Protein AF-0000000075700224 (afdb_homodimer)

Secondary structure (DSSP, 8-state):
---TT---HHHHHHHTT-HHHHHHHTT-TT--TT---TTS--HHHHHHHTT-HHHHHHHTTSTT--TT---TTS--GGGG---HHHHHHHHH-/---TT---HHHHHHHTT-HHHHHHHTT-TT--TT---TTS--HHHHHHHTT-HHHHHHHTTSTT--TT---TTS--GGGG---HHHHHHHHH-

Radius of gyration: 17.92 Å; Cα contacts (8 Å, |Δi|>4): 306; chains: 2; bounding box: 28×54×39 Å

Structure (mmCIF, N/CA/C/O backbone):
data_AF-0000000075700224-model_v1
#
loop_
_entity.id
_entity.type
_entity.pdbx_description
1 polymer 'Ankyrin repeat protein, putative'
#
loop_
_atom_site.group_PDB
_atom_site.id
_atom_site.type_symbol
_atom_site.label_atom_id
_atom_site.label_alt_id
_atom_site.label_comp_id
_atom_site.label_asym_id
_atom_site.label_entity_id
_atom_site.label_seq_id
_atom_site.pdbx_PDB_ins_code
_atom_site.Cartn_x
_atom_site.Cartn_y
_atom_site.Cartn_z
_atom_site.occupancy
_atom_site.B_iso_or_equiv
_atom_site.auth_seq_id
_atom_site.auth_comp_id
_atom_site.auth_asym_id
_atom_site.auth_atom_id
_atom_site.pdbx_PDB_model_num
ATOM 1 N N . MET A 1 1 ? 12.555 3.996 -1.11 1 85.62 1 MET A N 1
ATOM 2 C CA . MET A 1 1 ? 11.875 3.787 -2.385 1 85.62 1 MET A CA 1
ATOM 3 C C . MET A 1 1 ? 11.016 4.996 -2.752 1 85.62 1 MET A C 1
ATOM 5 O O . MET A 1 1 ? 10.164 5.418 -1.97 1 85.62 1 MET A O 1
ATOM 9 N N . ARG A 1 2 ? 11.422 5.719 -3.912 1 92.56 2 ARG A N 1
ATOM 10 C CA . ARG A 1 2 ? 10.672 6.848 -4.441 1 92.56 2 ARG A CA 1
ATOM 11 C C . ARG A 1 2 ? 10.5 6.742 -5.953 1 92.56 2 ARG A C 1
ATOM 13 O O . ARG A 1 2 ? 11.391 6.238 -6.645 1 92.56 2 ARG A O 1
ATOM 20 N N . ASP A 1 3 ? 9.312 7.176 -6.32 1 92.75 3 ASP A N 1
ATOM 21 C CA . ASP A 1 3 ? 9.133 7.199 -7.77 1 92.75 3 ASP A CA 1
ATOM 22 C C . ASP A 1 3 ? 9.68 8.5 -8.367 1 92.75 3 ASP A C 1
ATOM 24 O O . ASP A 1 3 ? 10.398 9.242 -7.699 1 92.75 3 ASP A O 1
ATOM 28 N N . ASN A 1 4 ? 9.422 8.703 -9.695 1 93.75 4 ASN A N 1
ATOM 29 C CA . ASN A 1 4 ? 9.961 9.859 -10.398 1 93.75 4 ASN A CA 1
ATOM 30 C C . ASN A 1 4 ? 9.375 11.164 -9.867 1 93.75 4 ASN A C 1
ATOM 32 O O . ASN A 1 4 ? 9.961 12.234 -10.062 1 93.75 4 ASN A O 1
ATOM 36 N N . ASN A 1 5 ? 8.227 11.094 -9.172 1 95.38 5 ASN A N 1
ATOM 37 C CA . ASN A 1 5 ? 7.59 12.258 -8.57 1 95.38 5 ASN A CA 1
ATOM 38 C C . ASN A 1 5 ? 7.953 12.39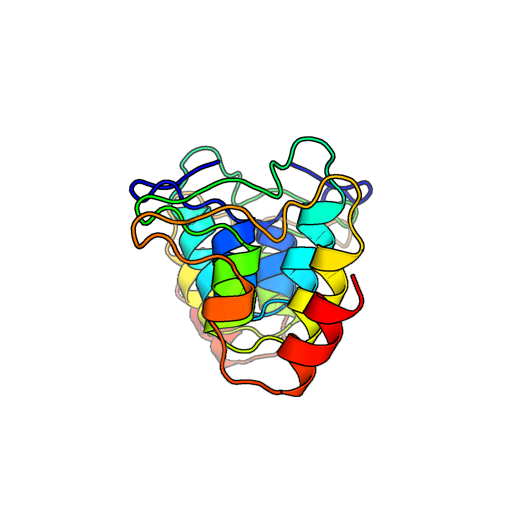8 -7.094 1 95.38 5 ASN A C 1
ATOM 40 O O . ASN A 1 5 ? 7.316 13.156 -6.363 1 95.38 5 ASN A O 1
ATOM 44 N N . LEU A 1 6 ? 8.898 11.57 -6.672 1 97.06 6 LEU A N 1
ATOM 45 C CA . LEU A 1 6 ? 9.469 11.594 -5.332 1 97.06 6 LEU A CA 1
ATOM 46 C C . LEU A 1 6 ? 8.461 11.078 -4.305 1 97.06 6 LEU A C 1
ATOM 48 O O . LEU A 1 6 ? 8.586 11.375 -3.111 1 97.06 6 LEU A O 1
ATOM 52 N N . ARG A 1 7 ? 7.473 10.359 -4.766 1 97.06 7 ARG A N 1
ATOM 53 C CA . ARG A 1 7 ? 6.52 9.742 -3.855 1 97.06 7 ARG A CA 1
ATOM 54 C C . ARG A 1 7 ? 7.07 8.438 -3.287 1 97.06 7 ARG A C 1
ATOM 56 O O . ARG A 1 7 ? 7.75 7.684 -3.99 1 97.06 7 ARG A O 1
ATOM 63 N N . THR A 1 8 ? 6.73 8.281 -2.068 1 97.44 8 THR A N 1
ATOM 64 C CA . THR A 1 8 ? 7.035 7.031 -1.384 1 97.44 8 THR A CA 1
ATOM 65 C C . THR A 1 8 ? 5.809 6.125 -1.344 1 97.44 8 THR A C 1
ATOM 67 O O . THR A 1 8 ? 4.691 6.566 -1.616 1 97.44 8 THR A O 1
ATOM 70 N N . PRO A 1 9 ? 6.008 4.793 -0.978 1 96.44 9 PRO A N 1
ATOM 71 C CA . PRO A 1 9 ? 4.844 3.928 -0.776 1 96.44 9 PRO A CA 1
ATOM 72 C C . PRO A 1 9 ? 3.857 4.496 0.242 1 96.44 9 PRO A C 1
ATOM 74 O O . PRO A 1 9 ? 2.643 4.367 0.066 1 96.44 9 PRO A O 1
ATOM 77 N N . LEU A 1 10 ? 4.371 5.176 1.174 1 98.25 10 LEU A N 1
ATOM 78 C CA . LEU A 1 10 ? 3.502 5.762 2.188 1 98.25 10 LEU A CA 1
ATOM 79 C C . LEU A 1 10 ? 2.645 6.875 1.595 1 98.25 10 LEU A C 1
ATOM 81 O O . LEU A 1 10 ? 1.455 6.98 1.903 1 98.25 10 LEU A O 1
ATOM 85 N N . HIS A 1 11 ? 3.189 7.695 0.712 1 98.56 11 HIS A N 1
ATOM 86 C CA . HIS A 1 11 ? 2.393 8.695 0.007 1 98.56 11 HIS A CA 1
ATOM 87 C C . HIS A 1 11 ? 1.203 8.047 -0.698 1 98.56 11 HIS A C 1
ATOM 89 O O . HIS A 1 11 ? 0.065 8.492 -0.537 1 98.56 11 HIS A O 1
ATOM 95 N N . ILE A 1 12 ? 1.484 7.016 -1.458 1 97.81 12 ILE A N 1
ATOM 96 C CA . ILE A 1 12 ? 0.482 6.371 -2.301 1 97.81 12 ILE A CA 1
ATOM 97 C C . ILE A 1 12 ? -0.582 5.711 -1.427 1 97.81 12 ILE A C 1
ATOM 99 O O . ILE A 1 12 ? -1.775 5.789 -1.728 1 97.81 12 ILE A O 1
ATOM 103 N N . ALA A 1 13 ? -0.115 5.016 -0.405 1 98.25 13 ALA A N 1
ATOM 104 C CA . ALA A 1 13 ? -1.055 4.371 0.509 1 98.25 13 ALA A CA 1
ATOM 105 C C . ALA A 1 13 ? -1.985 5.395 1.15 1 98.25 13 ALA A C 1
ATOM 107 O O . ALA A 1 13 ? -3.178 5.133 1.331 1 98.25 13 ALA A O 1
ATOM 108 N N . CYS A 1 14 ? -1.493 6.594 1.447 1 98.25 14 CYS A N 1
ATOM 109 C CA . CYS A 1 14 ? -2.299 7.652 2.045 1 98.25 14 CYS A CA 1
ATOM 110 C C . CYS A 1 14 ? -3.275 8.234 1.031 1 98.25 14 CYS A C 1
ATOM 112 O O . CYS A 1 14 ? -4.445 8.461 1.348 1 98.25 14 CYS A O 1
ATOM 114 N N . TYR A 1 15 ? -2.748 8.406 -0.149 1 94.38 15 TYR A N 1
ATOM 115 C CA . TYR A 1 15 ? -3.537 8.914 -1.266 1 94.38 15 TYR A CA 1
ATOM 116 C C . TYR A 1 15 ? -4.711 7.992 -1.57 1 94.38 15 TYR A C 1
ATOM 118 O O . TYR A 1 15 ? -5.832 8.461 -1.79 1 94.38 15 TYR A O 1
ATOM 126 N N . ASN A 1 16 ? -4.508 6.738 -1.405 1 94.75 16 ASN A N 1
ATOM 127 C CA . ASN A 1 16 ? -5.484 5.754 -1.851 1 94.75 16 ASN A CA 1
ATOM 128 C C . ASN A 1 16 ? -6.289 5.195 -0.682 1 94.75 16 ASN A C 1
ATOM 130 O O . ASN A 1 16 ? -7.012 4.207 -0.833 1 94.75 16 ASN A O 1
ATOM 134 N N . ASN A 1 17 ? -6.133 5.777 0.448 1 96.75 17 ASN A N 1
ATOM 135 C CA . ASN A 1 17 ? -6.859 5.379 1.65 1 96.75 17 ASN A CA 1
ATOM 136 C C . ASN A 1 17 ? -6.668 3.896 1.957 1 96.75 17 ASN A C 1
ATOM 138 O O . ASN A 1 17 ? -7.633 3.193 2.262 1 96.75 17 ASN A O 1
ATOM 142 N N . SER A 1 18 ? -5.445 3.43 1.789 1 97.44 18 SER A N 1
ATOM 143 C CA . SER A 1 18 ? -5.098 2.049 2.107 1 97.44 18 SER A CA 1
ATOM 144 C C . SER A 1 18 ? -4.594 1.923 3.543 1 97.44 18 SER A C 1
ATOM 146 O O . SER A 1 18 ? -3.402 1.71 3.773 1 97.44 18 SER A O 1
ATOM 148 N N . ILE A 1 19 ? -5.523 1.817 4.449 1 97.69 19 ILE A N 1
ATOM 149 C CA . ILE A 1 19 ? -5.238 1.889 5.879 1 97.69 19 ILE A CA 1
ATOM 150 C C . ILE A 1 19 ? -4.27 0.776 6.27 1 97.69 19 ILE A C 1
ATOM 152 O O . ILE A 1 19 ? -3.279 1.021 6.961 1 97.69 19 ILE A O 1
ATOM 156 N N . ASP A 1 20 ? -4.473 -0.355 5.75 1 96.69 20 ASP A N 1
ATOM 157 C CA . ASP A 1 20 ? -3.662 -1.502 6.145 1 96.69 20 ASP A CA 1
ATOM 158 C C . ASP A 1 20 ? -2.238 -1.379 5.609 1 96.69 20 ASP A C 1
ATOM 160 O O . ASP A 1 20 ? -1.279 -1.76 6.281 1 96.69 20 ASP A O 1
ATOM 164 N N . VAL A 1 21 ? -2.139 -0.869 4.445 1 97.62 21 VAL A N 1
ATOM 165 C CA . VAL A 1 21 ? -0.805 -0.674 3.885 1 97.62 21 VAL A CA 1
ATOM 166 C C . VAL A 1 21 ? -0.073 0.419 4.66 1 97.62 21 VAL A C 1
ATOM 168 O O . VAL A 1 21 ? 1.119 0.291 4.949 1 97.62 21 VAL A O 1
ATOM 171 N N . VAL A 1 22 ? -0.771 1.447 5.043 1 98.25 22 VAL A N 1
ATOM 172 C CA . VAL A 1 22 ? -0.184 2.508 5.852 1 98.25 22 VAL A CA 1
ATOM 173 C C . VAL A 1 22 ? 0.345 1.927 7.16 1 98.25 22 VAL A C 1
ATOM 175 O O . VAL A 1 22 ? 1.514 2.115 7.504 1 98.25 22 VAL A O 1
ATOM 178 N N . LYS A 1 23 ? -0.494 1.187 7.82 1 97.5 23 LYS A N 1
ATOM 179 C CA . LYS A 1 23 ? -0.109 0.598 9.102 1 97.5 23 LYS A CA 1
ATOM 180 C C . LYS A 1 23 ? 1.106 -0.312 8.945 1 97.5 23 LYS A C 1
ATOM 182 O O . LYS A 1 23 ? 2.018 -0.287 9.773 1 97.5 23 LYS A O 1
ATOM 187 N N . PHE A 1 24 ? 1.174 -0.996 7.922 1 96.88 24 PHE A N 1
ATOM 188 C CA . PHE A 1 24 ? 2.285 -1.902 7.652 1 96.88 24 PHE A CA 1
ATOM 189 C C . PHE A 1 24 ? 3.576 -1.125 7.434 1 96.88 24 PHE A C 1
ATOM 191 O O . PHE A 1 24 ? 4.605 -1.438 8.039 1 96.88 24 PHE A O 1
ATOM 198 N N . LEU A 1 25 ? 3.533 -0.148 6.613 1 96.56 25 LEU A N 1
ATOM 199 C CA . LEU A 1 25 ? 4.719 0.638 6.285 1 96.56 25 LEU A CA 1
ATOM 200 C C . LEU A 1 25 ? 5.281 1.318 7.531 1 96.56 25 LEU A C 1
ATOM 202 O O . LEU A 1 25 ? 6.496 1.418 7.691 1 96.56 25 LEU A O 1
ATOM 206 N N . LEU A 1 26 ? 4.445 1.659 8.391 1 96.88 26 LEU A N 1
ATOM 207 C CA . LEU A 1 26 ? 4.844 2.412 9.578 1 96.88 26 LEU A CA 1
ATOM 208 C C . LEU A 1 26 ? 5.5 1.498 10.602 1 96.88 26 LEU A C 1
ATOM 210 O O . LEU A 1 26 ? 6.066 1.974 11.586 1 96.88 26 LEU A O 1
ATOM 214 N N . THR A 1 27 ? 5.504 0.193 10.391 1 94.44 27 THR A N 1
ATOM 215 C CA . THR A 1 27 ? 6.195 -0.735 11.273 1 94.44 27 THR A CA 1
ATOM 216 C C . THR A 1 27 ? 7.699 -0.704 11.031 1 94.44 27 THR A C 1
ATOM 218 O O . THR A 1 27 ? 8.47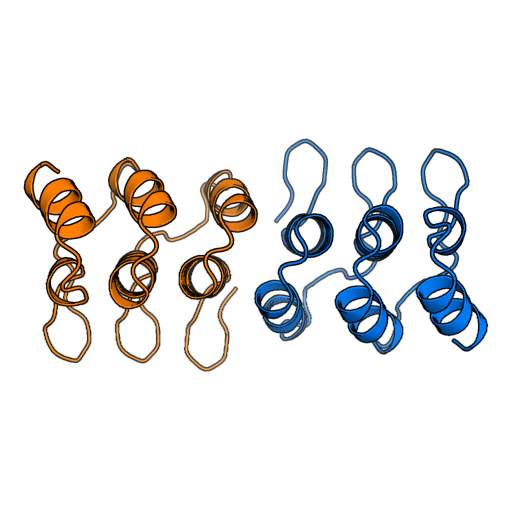7 -1.219 11.836 1 94.44 27 THR A O 1
ATOM 221 N N . PHE A 1 28 ? 8.07 -0.077 9.969 1 91.5 28 PHE A N 1
ATOM 222 C CA . PHE A 1 28 ? 9.484 0.017 9.641 1 91.5 28 PHE A CA 1
ATOM 223 C C . PHE A 1 28 ? 10.062 1.348 10.102 1 91.5 28 PHE A C 1
ATOM 225 O O . PHE A 1 28 ? 9.539 2.41 9.766 1 91.5 28 PHE A O 1
ATOM 232 N N . ASN A 1 29 ? 11.164 1.327 10.703 1 87.94 29 ASN A N 1
ATOM 233 C CA . ASN A 1 29 ? 11.773 2.525 11.266 1 87.94 29 ASN A CA 1
ATOM 234 C C . ASN A 1 29 ? 12.461 3.365 10.195 1 87.94 29 ASN A C 1
ATOM 236 O O . ASN A 1 29 ? 12.742 4.543 10.414 1 87.94 29 ASN A O 1
ATOM 240 N N . GLU A 1 30 ? 12.688 2.795 9.102 1 90.44 30 GLU A N 1
ATOM 241 C CA . GLU A 1 30 ? 13.445 3.48 8.055 1 90.44 30 GLU A CA 1
ATOM 242 C C . GLU A 1 30 ? 12.539 4.363 7.203 1 90.44 30 GLU A C 1
ATOM 244 O O . GLU A 1 30 ? 13.023 5.141 6.379 1 90.44 30 GLU A O 1
ATOM 249 N N . ILE A 1 31 ? 11.32 4.273 7.457 1 94 31 ILE A N 1
ATOM 250 C CA . ILE A 1 31 ? 10.391 5.051 6.645 1 94 31 ILE A CA 1
ATOM 251 C C . ILE A 1 31 ? 10.43 6.52 7.07 1 94 31 ILE A C 1
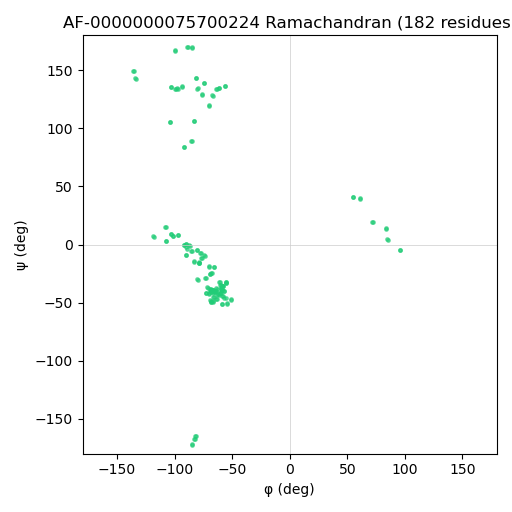ATOM 253 O O . ILE A 1 31 ? 10.312 6.832 8.258 1 94 31 ILE A O 1
ATOM 257 N N . ASP A 1 32 ? 10.609 7.41 6.074 1 96.75 32 ASP A N 1
ATOM 258 C CA . ASP A 1 32 ? 10.492 8.844 6.32 1 96.75 32 ASP A CA 1
ATOM 259 C C . ASP A 1 32 ? 9.031 9.289 6.273 1 96.75 32 ASP A C 1
ATOM 261 O O . ASP A 1 32 ? 8.477 9.5 5.195 1 96.75 32 ASP A O 1
ATOM 265 N N . ILE A 1 33 ? 8.469 9.57 7.406 1 98.19 33 ILE A N 1
ATOM 266 C CA . ILE A 1 33 ? 7.039 9.844 7.523 1 98.19 33 ILE A CA 1
ATOM 267 C C . ILE A 1 33 ? 6.75 11.273 7.07 1 98.19 33 ILE A C 1
ATOM 269 O O . ILE A 1 33 ? 5.594 11.633 6.836 1 98.19 33 ILE A O 1
ATOM 273 N N . ASN A 1 34 ? 7.789 12.156 6.945 1 98.69 34 ASN A N 1
ATOM 274 C CA . ASN A 1 34 ? 7.617 13.547 6.523 1 98.69 34 ASN A CA 1
ATOM 275 C C . ASN A 1 34 ? 8.156 13.773 5.113 1 98.69 34 ASN A C 1
ATOM 277 O O . ASN A 1 34 ? 8.391 14.914 4.711 1 98.69 34 ASN A O 1
ATOM 281 N N . ALA A 1 35 ? 8.375 12.648 4.422 1 98.5 35 ALA A N 1
ATOM 282 C CA . ALA A 1 35 ? 8.914 12.781 3.072 1 98.5 35 ALA A CA 1
ATOM 283 C C . ALA A 1 35 ? 8.023 13.664 2.205 1 98.5 35 ALA A C 1
ATOM 285 O O . ALA A 1 35 ? 6.797 13.547 2.246 1 98.5 35 ALA A O 1
ATOM 286 N N . GLN A 1 36 ? 8.641 14.555 1.439 1 98.75 36 GLN A N 1
ATOM 287 C CA . GLN A 1 36 ? 7.898 15.398 0.51 1 98.75 36 GLN A CA 1
ATOM 288 C C . GLN A 1 36 ? 8.047 14.898 -0.924 1 98.75 36 GLN A C 1
ATOM 290 O O . GLN A 1 36 ? 9.125 14.477 -1.333 1 98.75 36 GLN A O 1
ATOM 295 N N . ASP A 1 37 ? 6.898 14.883 -1.596 1 98.25 37 ASP A N 1
ATOM 296 C CA . ASP A 1 37 ? 6.957 14.547 -3.016 1 98.25 37 ASP A CA 1
ATOM 297 C C . ASP A 1 37 ? 7.34 15.766 -3.852 1 98.25 37 ASP A C 1
ATOM 299 O O . ASP A 1 37 ? 7.836 16.766 -3.318 1 98.25 37 ASP A O 1
ATOM 303 N N . ILE A 1 38 ? 7.121 15.672 -5.156 1 98.44 38 ILE A N 1
ATOM 304 C CA . ILE A 1 38 ? 7.602 16.703 -6.062 1 98.44 38 ILE A CA 1
ATOM 305 C C . ILE A 1 38 ? 6.805 18 -5.844 1 98.44 38 ILE A C 1
ATOM 307 O O . ILE A 1 38 ? 7.289 19.094 -6.133 1 98.44 38 ILE A O 1
ATOM 311 N N . CYS A 1 39 ? 5.586 17.891 -5.348 1 98.5 39 CYS A N 1
ATOM 312 C CA . CYS A 1 39 ? 4.734 19.047 -5.07 1 98.5 39 CYS A CA 1
ATOM 313 C C . CYS A 1 39 ? 4.938 19.547 -3.646 1 98.5 39 CYS A C 1
ATOM 315 O O . CYS A 1 39 ? 4.277 20.5 -3.217 1 98.5 39 CYS A O 1
ATOM 317 N N . GLY A 1 40 ? 5.852 18.859 -2.93 1 98.81 40 GLY A N 1
ATOM 318 C CA . GLY A 1 40 ? 6.109 19.234 -1.55 1 98.81 40 GLY A CA 1
ATOM 319 C C . GLY A 1 40 ? 5.133 18.609 -0.569 1 98.81 40 GLY A C 1
ATOM 320 O O . GLY A 1 40 ? 5.176 18.906 0.627 1 98.81 40 GLY A O 1
ATOM 321 N N . ASP A 1 41 ? 4.273 17.766 -1.073 1 98.81 41 ASP A N 1
ATOM 322 C CA . ASP A 1 41 ? 3.271 17.156 -0.208 1 98.81 41 ASP A CA 1
ATOM 323 C C . ASP A 1 41 ? 3.869 15.984 0.578 1 98.81 41 ASP A C 1
ATOM 325 O O . ASP A 1 41 ? 4.59 15.156 0.018 1 98.81 41 ASP A O 1
ATOM 329 N N . THR A 1 42 ? 3.564 15.984 1.836 1 98.88 42 THR A N 1
ATOM 330 C CA . THR A 1 42 ? 3.875 14.828 2.67 1 98.88 42 THR A CA 1
ATOM 331 C C . THR A 1 42 ? 2.729 13.82 2.645 1 98.88 42 THR A C 1
ATOM 333 O O . THR A 1 42 ? 1.64 14.125 2.152 1 98.88 42 THR A O 1
ATOM 336 N N . PRO A 1 43 ? 2.975 12.594 3.219 1 98.81 43 PRO A N 1
ATOM 337 C CA . PRO A 1 43 ? 1.854 11.656 3.35 1 98.81 43 PRO A CA 1
ATOM 338 C C . PRO A 1 43 ? 0.674 12.258 4.113 1 98.81 43 PRO A C 1
ATOM 340 O O . PRO A 1 43 ? -0.482 12.039 3.74 1 98.81 43 PRO A O 1
ATOM 343 N N . LEU A 1 44 ? 0.949 13.086 5.043 1 98.88 44 LEU A N 1
ATOM 344 C CA . LEU A 1 44 ? -0.122 13.727 5.797 1 98.88 44 LEU A CA 1
ATOM 345 C C . LEU A 1 44 ? -0.872 14.734 4.926 1 98.88 44 LEU A C 1
ATOM 347 O O . LEU A 1 44 ? -2.1 14.828 4.992 1 98.88 44 LEU A O 1
ATOM 351 N N . HIS A 1 45 ? -0.114 15.531 4.109 1 98.88 45 HIS A N 1
ATOM 352 C CA . HIS A 1 45 ? -0.792 16.391 3.145 1 98.88 45 HIS A CA 1
ATOM 353 C C . HIS A 1 45 ? -1.8 15.602 2.314 1 98.88 45 HIS A C 1
ATOM 355 O O . HIS A 1 45 ? -2.941 16.031 2.139 1 98.88 45 HIS A O 1
ATOM 361 N N . LYS A 1 46 ? -1.343 14.414 1.797 1 98.69 46 LYS A N 1
ATOM 362 C CA . LYS A 1 46 ? -2.186 13.586 0.941 1 98.69 46 LYS A CA 1
ATOM 363 C C . LYS A 1 46 ? -3.402 13.07 1.703 1 98.69 46 LYS A C 1
ATOM 365 O O . LYS A 1 46 ? -4.527 13.133 1.204 1 98.69 46 LYS A O 1
ATOM 370 N N . ALA A 1 47 ? -3.17 12.57 2.889 1 98.62 47 ALA A N 1
ATOM 371 C CA . ALA A 1 47 ? -4.262 12.039 3.701 1 98.62 47 ALA A CA 1
ATOM 372 C C . ALA A 1 47 ? -5.309 13.117 3.977 1 98.62 47 ALA A C 1
ATOM 374 O O . ALA A 1 47 ? -6.512 12.844 3.93 1 98.62 47 ALA A O 1
ATOM 375 N N . CYS A 1 48 ? -4.871 14.312 4.211 1 98.69 48 CYS A N 1
ATOM 376 C CA . CYS A 1 48 ? -5.785 15.43 4.434 1 98.69 48 CYS A CA 1
ATOM 377 C C . CYS A 1 48 ? -6.523 15.797 3.15 1 98.69 48 CYS A C 1
ATOM 379 O O . CYS A 1 48 ? -7.746 15.938 3.154 1 98.69 48 CYS A O 1
ATOM 381 N N . ASN A 1 49 ? -5.789 15.922 2.107 1 98.31 49 ASN A N 1
ATOM 382 C CA . ASN A 1 49 ? -6.352 16.344 0.83 1 98.31 49 ASN A CA 1
ATOM 383 C C . ASN A 1 49 ? -7.465 15.414 0.368 1 98.31 49 ASN A C 1
ATOM 385 O O . ASN A 1 49 ? -8.461 15.859 -0.209 1 98.31 49 ASN A O 1
ATOM 389 N N . TYR A 1 50 ? -7.293 14.18 0.657 1 97.69 50 TYR A N 1
ATOM 390 C CA . TYR A 1 50 ? -8.258 13.203 0.177 1 97.69 50 TYR A CA 1
ATOM 391 C C . TYR A 1 50 ? -9.227 12.805 1.285 1 97.69 50 TYR A C 1
ATOM 393 O O . TYR A 1 50 ? -9.969 11.82 1.151 1 97.69 50 TYR A O 1
ATOM 401 N N . ASN A 1 51 ? -9.148 13.461 2.361 1 97.75 51 ASN A N 1
ATOM 402 C CA . ASN A 1 51 ? -10.094 13.383 3.473 1 97.75 51 ASN A CA 1
ATOM 403 C C . ASN A 1 51 ? -10.148 11.977 4.066 1 97.75 51 ASN A C 1
ATOM 405 O O . ASN A 1 51 ? -11.227 11.469 4.363 1 97.75 51 ASN A O 1
ATOM 409 N N . ASN A 1 52 ? -8.969 11.336 4.168 1 97.88 52 ASN A N 1
ATOM 410 C CA . ASN A 1 52 ? -8.859 10.031 4.816 1 97.88 52 ASN A CA 1
ATOM 411 C C . ASN A 1 52 ? -8.688 10.172 6.328 1 97.88 52 ASN A C 1
ATOM 413 O O . ASN A 1 52 ? -7.57 10.117 6.836 1 97.88 52 ASN A O 1
ATOM 417 N N . GLU A 1 53 ? -9.742 10.203 6.965 1 98.06 53 GLU A N 1
ATOM 418 C CA . GLU A 1 53 ? -9.766 10.539 8.383 1 98.06 53 GLU A CA 1
ATOM 419 C C . GLU A 1 53 ? -8.992 9.508 9.203 1 98.06 53 GLU A C 1
ATOM 421 O O . GLU A 1 53 ? -8.219 9.867 10.094 1 98.06 53 GLU A O 1
ATOM 426 N N . GLU A 1 54 ? -9.195 8.281 8.891 1 98.38 54 GLU A N 1
ATOM 427 C CA . GLU A 1 54 ? -8.539 7.234 9.664 1 98.38 54 GLU A CA 1
ATOM 428 C C . GLU A 1 54 ? -7.023 7.301 9.5 1 98.38 54 GLU A C 1
ATOM 430 O O . GLU A 1 54 ? -6.285 7.105 10.469 1 98.38 54 GLU A O 1
ATOM 435 N N . ILE A 1 55 ? -6.617 7.543 8.32 1 98.69 55 ILE A N 1
ATOM 436 C CA . ILE A 1 55 ? -5.184 7.633 8.07 1 98.69 55 ILE A CA 1
ATOM 437 C C . ILE A 1 55 ? -4.613 8.852 8.789 1 98.69 55 ILE A C 1
ATOM 439 O O . ILE A 1 55 ? -3.529 8.789 9.375 1 98.69 55 ILE A O 1
ATOM 443 N N . VAL A 1 56 ? -5.328 9.953 8.75 1 98.69 56 VAL A N 1
ATOM 444 C CA . VAL A 1 56 ? -4.887 11.148 9.469 1 98.69 56 VAL A CA 1
ATOM 445 C C . VAL A 1 56 ? -4.727 10.836 10.953 1 98.69 56 VAL A C 1
ATOM 447 O O . VAL A 1 56 ? -3.705 11.164 11.555 1 98.69 56 VAL A O 1
ATOM 450 N N . LYS A 1 57 ? -5.664 10.141 11.531 1 98.44 57 LYS A N 1
ATOM 451 C CA . LYS A 1 57 ? -5.613 9.742 12.93 1 98.44 57 LYS A CA 1
ATOM 452 C C . LYS A 1 57 ? -4.355 8.93 13.227 1 98.44 57 LYS A C 1
ATOM 454 O O . LYS A 1 57 ? -3.709 9.125 14.258 1 98.44 57 LYS A O 1
ATOM 459 N N . ILE A 1 58 ? 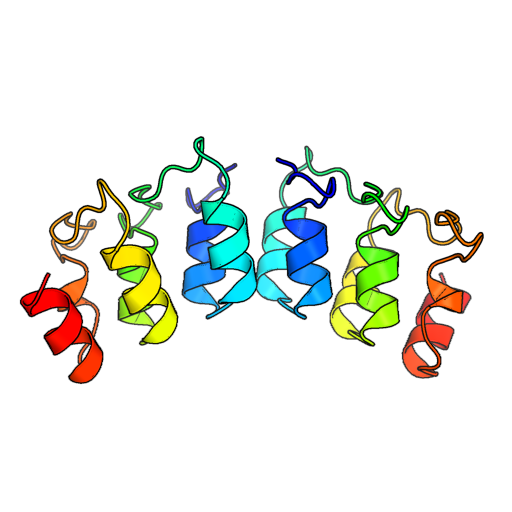-3.994 8.086 12.359 1 98.56 58 ILE A N 1
ATOM 460 C CA . ILE A 1 58 ? -2.826 7.227 12.516 1 98.56 58 ILE A CA 1
ATOM 461 C C . ILE A 1 58 ? -1.553 8.07 12.453 1 98.56 58 ILE A C 1
ATOM 463 O O . ILE A 1 58 ? -0.685 7.957 13.32 1 98.56 58 ILE A O 1
ATOM 467 N N . LEU A 1 59 ? -1.464 8.906 11.453 1 98.62 59 LEU A N 1
ATOM 468 C CA . LEU A 1 59 ? -0.232 9.641 11.188 1 98.62 59 LEU A CA 1
ATOM 469 C C . LEU A 1 59 ? 0.057 10.641 12.305 1 98.62 59 LEU A C 1
ATOM 471 O O . LEU A 1 59 ? 1.203 10.773 12.734 1 98.62 59 LEU A O 1
ATOM 475 N N . ILE A 1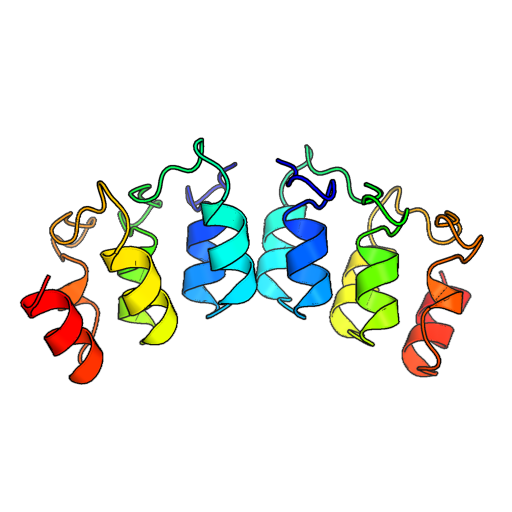 60 ? -0.92 11.305 12.836 1 98.31 60 ILE A N 1
ATOM 476 C CA . ILE A 1 60 ? -0.686 12.391 13.773 1 98.31 60 ILE A CA 1
ATOM 477 C C . ILE A 1 60 ? -0.252 11.828 15.125 1 98.31 60 ILE A C 1
ATOM 479 O O . ILE A 1 60 ? 0.192 12.578 16 1 98.31 60 ILE A O 1
ATOM 483 N N . ARG A 1 61 ? -0.342 10.562 15.312 1 97.38 61 ARG A N 1
ATOM 484 C CA . ARG A 1 61 ? 0.078 9.93 16.562 1 97.38 61 ARG A CA 1
ATOM 485 C C . ARG A 1 61 ? 1.547 9.523 16.5 1 97.38 61 ARG A C 1
ATOM 487 O O . ARG A 1 61 ? 2.141 9.172 17.531 1 97.38 61 ARG A O 1
ATOM 494 N N . LEU A 1 62 ? 2.107 9.609 15.414 1 97.12 62 LEU A N 1
ATOM 495 C CA . LEU A 1 62 ? 3.498 9.203 15.242 1 97.12 62 LEU A CA 1
ATOM 496 C C . LEU A 1 62 ? 4.445 10.234 15.852 1 97.12 62 LEU A C 1
ATOM 498 O O . LEU A 1 62 ? 4.223 11.438 15.719 1 97.12 62 LEU A O 1
ATOM 502 N N . ARG A 1 63 ? 5.445 9.68 16.484 1 95.62 63 ARG A N 1
ATOM 503 C CA . ARG A 1 63 ? 6.496 10.562 16.969 1 95.62 63 ARG A CA 1
ATOM 504 C C . ARG A 1 63 ? 7.262 11.195 15.82 1 95.62 63 ARG A C 1
ATOM 506 O O . ARG A 1 63 ? 7.66 10.5 14.883 1 95.62 63 ARG A O 1
ATOM 513 N N . GLY A 1 64 ? 7.391 12.516 15.82 1 96.06 64 GLY A N 1
ATOM 514 C CA . GLY A 1 64 ? 8.203 13.203 14.828 1 96.06 64 GLY A CA 1
ATOM 515 C C . GLY A 1 64 ? 7.395 13.719 13.648 1 96.06 64 GLY A C 1
ATOM 516 O O . GLY A 1 64 ? 7.93 14.391 12.766 1 96.06 64 GLY A O 1
ATOM 517 N N . ILE A 1 65 ? 6.129 13.414 13.625 1 98.31 65 ILE A N 1
ATOM 518 C CA . ILE A 1 65 ? 5.301 13.914 12.531 1 98.31 65 ILE A CA 1
ATOM 519 C C . ILE A 1 65 ? 5.297 15.438 12.547 1 98.31 65 ILE A C 1
ATOM 521 O O . ILE A 1 65 ? 5.215 16.047 13.609 1 98.31 65 ILE A O 1
ATOM 525 N N . ASN A 1 66 ? 5.469 16.062 11.375 1 98.44 66 ASN A N 1
ATOM 526 C CA . ASN A 1 66 ? 5.406 17.516 11.242 1 98.44 66 ASN A CA 1
ATOM 527 C C . ASN A 1 66 ? 4.094 17.969 10.609 1 98.44 66 ASN A C 1
ATOM 529 O O . ASN A 1 66 ? 3.916 17.859 9.398 1 98.44 66 ASN A O 1
ATOM 533 N N . ILE A 1 67 ? 3.23 18.516 11.43 1 98.5 67 ILE A N 1
ATOM 534 C CA . ILE A 1 67 ? 1.897 18.859 10.953 1 98.5 67 ILE A CA 1
ATOM 535 C C . ILE A 1 67 ? 1.918 20.266 10.359 1 98.5 67 ILE A C 1
ATOM 537 O O . ILE A 1 67 ? 0.911 20.734 9.82 1 98.5 67 ILE A O 1
ATOM 541 N N . ASN A 1 68 ? 3.082 20.938 10.375 1 98.25 68 ASN A N 1
ATOM 542 C CA . ASN A 1 68 ? 3.162 22.328 9.922 1 98.25 68 ASN A CA 1
ATOM 543 C C . ASN A 1 68 ? 4.105 22.469 8.734 1 98.25 68 ASN A C 1
ATOM 545 O O . ASN A 1 68 ? 4.453 23.594 8.352 1 98.25 68 ASN A O 1
ATOM 549 N N . ILE A 1 69 ? 4.547 21.391 8.25 1 98.56 69 ILE A N 1
ATOM 550 C CA . ILE A 1 69 ? 5.43 21.453 7.086 1 98.56 69 ILE A CA 1
ATOM 551 C C . ILE A 1 69 ? 4.672 22.047 5.898 1 98.56 69 ILE A C 1
ATOM 553 O O . ILE A 1 69 ? 3.525 21.672 5.637 1 98.56 69 ILE A O 1
ATOM 557 N N . LYS A 1 70 ? 5.289 22.969 5.215 1 98.75 70 LYS A N 1
ATOM 558 C CA . LYS A 1 70 ? 4.66 23.609 4.062 1 98.75 70 LYS A CA 1
ATOM 559 C C . LYS A 1 70 ? 5.035 22.906 2.766 1 98.75 70 LYS A C 1
ATOM 561 O O . LYS A 1 70 ? 6.188 22.5 2.582 1 98.75 70 LYS A O 1
ATOM 566 N N . ASN A 1 71 ? 4.047 22.688 1.916 1 98.69 71 ASN A N 1
ATOM 567 C CA . ASN A 1 71 ? 4.348 22.203 0.574 1 98.69 71 ASN A CA 1
ATOM 568 C C . ASN A 1 71 ? 4.75 23.344 -0.358 1 98.69 71 ASN A C 1
ATOM 570 O O . ASN A 1 71 ? 5.043 24.453 0.097 1 98.69 71 ASN A O 1
ATOM 574 N N . ASN A 1 72 ? 4.809 23.109 -1.618 1 98.69 72 ASN A N 1
ATOM 575 C CA . ASN A 1 72 ? 5.32 24.094 -2.566 1 98.69 72 ASN A CA 1
ATOM 576 C C . ASN A 1 72 ? 4.371 25.266 -2.713 1 98.69 72 ASN A C 1
ATOM 578 O O . ASN A 1 72 ? 4.758 26.328 -3.223 1 98.69 72 ASN A O 1
ATOM 582 N N . GLN A 1 73 ? 3.166 25.047 -2.309 1 98.44 73 GLN A N 1
ATOM 583 C CA . GLN A 1 73 ? 2.182 26.125 -2.357 1 98.44 73 GLN A CA 1
ATOM 584 C C . GLN A 1 73 ? 2.141 26.891 -1.039 1 98.44 73 GLN A C 1
ATOM 586 O O . GLN A 1 73 ? 1.298 27.766 -0.854 1 98.44 73 GLN A O 1
ATOM 591 N N . GLY A 1 74 ? 2.938 26.484 -0.099 1 98.62 74 GLY A N 1
ATOM 592 C CA . GLY A 1 74 ? 2.965 27.141 1.197 1 98.62 74 GLY A CA 1
ATOM 593 C C . GLY A 1 74 ? 1.883 26.656 2.139 1 98.62 74 GLY A C 1
ATOM 594 O O . GLY A 1 74 ? 1.615 27.281 3.168 1 98.62 74 GLY A O 1
ATOM 595 N N . LYS A 1 75 ? 1.292 25.531 1.767 1 98.62 75 LYS A N 1
ATOM 596 C CA . LYS A 1 75 ? 0.182 25.031 2.572 1 98.62 75 LYS A CA 1
ATOM 597 C C . LYS A 1 75 ? 0.641 23.922 3.508 1 98.62 75 LYS A C 1
ATOM 599 O O . LYS A 1 75 ? 1.368 23.016 3.096 1 98.62 75 LYS A O 1
ATOM 604 N N . ILE A 1 76 ? 0.209 24.047 4.73 1 98.69 76 ILE A N 1
ATOM 605 C CA . ILE A 1 76 ? 0.421 22.969 5.684 1 98.69 76 ILE A CA 1
ATOM 606 C C . ILE A 1 76 ? -0.693 21.938 5.547 1 98.69 76 ILE A C 1
ATOM 608 O O . ILE A 1 76 ? -1.718 22.203 4.914 1 98.69 76 ILE A O 1
ATOM 612 N N . PRO A 1 77 ? -0.609 20.734 6.18 1 98.75 77 PRO A N 1
ATOM 613 C CA . PRO A 1 77 ? -1.574 19.656 5.945 1 98.75 77 PRO A CA 1
ATOM 614 C C . PRO A 1 77 ? -3.008 20.062 6.281 1 98.75 77 PRO A C 1
ATOM 616 O O . PRO A 1 77 ? -3.928 19.797 5.508 1 98.75 77 PRO A O 1
ATOM 619 N N . ILE A 1 78 ? -3.225 20.812 7.293 1 98.56 78 ILE A N 1
ATOM 620 C CA . ILE A 1 78 ? -4.574 21.141 7.727 1 98.56 78 ILE A CA 1
ATOM 621 C C . ILE A 1 78 ? -5.242 22.047 6.684 1 98.56 78 ILE A C 1
ATOM 623 O O . ILE A 1 78 ? -6.465 22.016 6.527 1 98.56 78 ILE A O 1
ATOM 627 N N . LYS A 1 79 ? -4.438 22.75 5.918 1 98.38 79 LYS A N 1
ATOM 628 C CA . LYS A 1 79 ? -4.973 23.656 4.91 1 98.38 79 LYS A CA 1
ATOM 629 C C . LYS A 1 79 ? -5.371 22.906 3.645 1 98.38 79 LYS A C 1
ATOM 631 O O . LYS A 1 79 ? -6 23.469 2.75 1 98.38 79 LYS A O 1
ATOM 636 N N . MET A 1 80 ? -5.059 21.578 3.65 1 98.19 80 MET 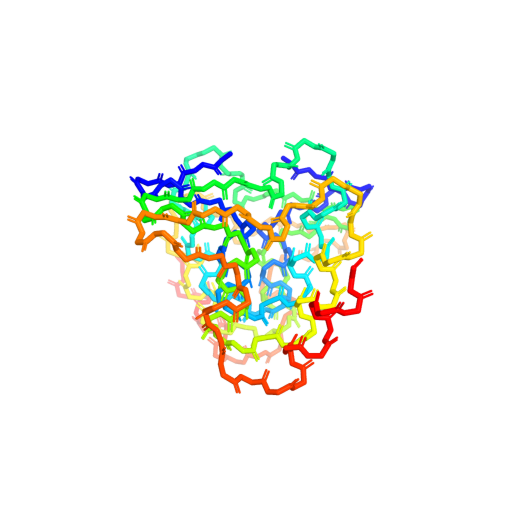A N 1
ATOM 637 C CA . MET A 1 80 ? -5.355 20.766 2.471 1 98.19 80 MET A CA 1
ATOM 638 C C . MET A 1 80 ? -6.758 20.172 2.559 1 98.19 80 MET A C 1
ATOM 640 O O . MET A 1 80 ? -7.219 19.516 1.623 1 98.19 80 MET A O 1
ATOM 644 N N . THR A 1 81 ? -7.457 20.359 3.592 1 97.94 81 THR A N 1
ATOM 645 C CA . THR A 1 81 ? -8.758 19.734 3.771 1 97.94 81 THR A CA 1
ATOM 646 C C . THR A 1 81 ? -9.781 20.734 4.293 1 97.94 81 THR A C 1
ATOM 648 O O . THR A 1 81 ? -9.422 21.688 5.004 1 97.94 81 THR A O 1
ATOM 651 N N . SER A 1 82 ? -11.008 20.516 3.912 1 96.62 82 SER A N 1
ATOM 652 C CA . SER A 1 82 ? -12.117 21.266 4.488 1 96.62 82 SER A CA 1
ATOM 653 C C . SER A 1 82 ? -12.945 20.391 5.426 1 96.62 82 SER A C 1
ATOM 655 O O . SER A 1 82 ? -13.984 20.828 5.926 1 96.62 82 SER A O 1
ATOM 657 N N . ASN A 1 83 ? -12.484 19.172 5.594 1 97.5 83 ASN A N 1
ATOM 658 C CA . ASN A 1 83 ? -13.18 18.234 6.461 1 97.5 83 ASN A CA 1
ATOM 659 C C . ASN A 1 83 ? -13.055 18.625 7.93 1 97.5 83 ASN A C 1
ATOM 661 O O . ASN A 1 83 ? -11.945 18.656 8.477 1 97.5 83 ASN A O 1
ATOM 665 N N . GLU A 1 84 ? -14.141 18.859 8.516 1 97.44 84 GLU A N 1
ATOM 666 C CA . GLU A 1 84 ? -14.156 19.406 9.875 1 97.44 84 GLU A CA 1
ATOM 667 C C . GLU A 1 84 ? -13.586 18.391 10.867 1 97.44 84 GLU A C 1
ATOM 669 O O . GLU A 1 84 ? -12.922 18.766 11.844 1 97.44 84 GLU A O 1
ATOM 674 N N . ARG A 1 85 ? -13.883 17.188 10.688 1 97.88 85 ARG A N 1
ATOM 675 C CA . ARG A 1 85 ? -13.375 16.172 11.594 1 97.88 85 ARG A CA 1
ATOM 676 C C . ARG A 1 85 ? -11.852 16.109 11.555 1 97.88 85 ARG A C 1
ATOM 678 O O . ARG A 1 85 ? -11.195 16.031 12.602 1 97.88 85 ARG A O 1
ATOM 685 N N . ILE A 1 86 ? -11.367 16.188 10.383 1 98.06 86 ILE A N 1
ATOM 686 C CA . ILE A 1 86 ? -9.914 16.172 10.227 1 98.06 86 ILE A CA 1
ATOM 687 C C . ILE A 1 86 ? -9.32 17.453 10.805 1 98.06 86 ILE A C 1
ATOM 689 O O . ILE A 1 86 ? -8.281 17.422 11.477 1 98.06 86 ILE A O 1
ATOM 693 N N . HIS A 1 87 ? -9.953 18.578 10.578 1 98.06 87 HIS A N 1
ATOM 694 C CA . HIS A 1 87 ? -9.508 19.844 11.172 1 98.06 87 HIS A CA 1
ATOM 695 C C . HIS A 1 87 ? -9.414 19.719 12.688 1 98.06 87 HIS A C 1
ATOM 697 O O . HIS A 1 87 ? -8.414 20.125 13.289 1 98.06 87 HIS A O 1
ATOM 703 N N . ASN A 1 88 ? -10.398 19.156 13.289 1 97.69 88 ASN A N 1
ATOM 704 C CA . ASN A 1 88 ? -10.445 19.031 14.742 1 97.69 88 ASN A CA 1
ATOM 705 C C . ASN A 1 88 ? -9.312 18.141 15.25 1 97.69 88 ASN A C 1
ATOM 707 O O . ASN A 1 88 ? -8.734 18.406 16.312 1 97.69 88 ASN A O 1
ATOM 711 N N . LEU A 1 89 ? -9.008 17.109 14.508 1 97.31 89 LEU A N 1
ATOM 712 C CA . LEU A 1 89 ? -7.926 16.203 14.883 1 97.31 89 LEU A CA 1
ATOM 713 C C . LEU A 1 89 ? -6.582 16.922 14.867 1 97.31 89 LEU A C 1
ATOM 715 O O . LEU A 1 89 ? -5.762 16.75 15.773 1 97.31 89 LEU A O 1
ATOM 719 N N . LEU A 1 90 ? -6.43 17.75 13.867 1 97.5 90 LEU A N 1
ATOM 720 C CA . LEU A 1 90 ? -5.133 18.391 13.672 1 97.5 90 LEU A CA 1
ATOM 721 C C . LEU A 1 90 ? -4.949 19.562 14.617 1 97.5 90 LEU A C 1
ATOM 723 O O . LEU A 1 90 ? -3.832 19.844 15.07 1 97.5 90 LEU A O 1
ATOM 727 N N . ILE A 1 91 ? -5.996 20.219 14.992 1 94.94 91 ILE A N 1
ATOM 728 C CA . ILE A 1 91 ? -5.93 21.344 15.922 1 94.94 91 ILE A CA 1
ATOM 729 C C . ILE A 1 91 ? -5.648 20.828 17.328 1 94.94 91 ILE A C 1
ATOM 731 O O . ILE A 1 91 ? -4.949 21.484 18.109 1 94.94 91 ILE A O 1
ATOM 735 N N . LYS A 1 92 ? -6.074 19.625 17.625 1 90 92 LYS A N 1
ATOM 736 C CA . LYS A 1 92 ? -5.902 19.047 18.953 1 90 92 LYS A CA 1
ATOM 737 C C . LYS A 1 92 ? -4.508 18.438 19.109 1 90 92 LYS A C 1
ATOM 739 O O . LYS A 1 92 ? -4.09 18.109 20.219 1 90 92 LYS A O 1
ATOM 744 N N . LYS A 1 93 ? -3.83 18.266 17.984 1 85.88 93 LYS A N 1
ATOM 745 C CA . LYS A 1 93 ? -2.484 17.703 18.047 1 85.88 93 LYS A CA 1
ATOM 746 C C . LYS A 1 93 ? -1.491 18.719 18.609 1 85.88 93 LYS A C 1
ATOM 748 O O . LYS A 1 93 ? -0.625 18.359 19.422 1 85.88 93 LYS A O 1
ATOM 753 N N . MET B 1 1 ? 12.234 -4.387 2.254 1 85.69 1 MET B N 1
ATOM 754 C CA . MET B 1 1 ? 11.422 -4.156 3.445 1 85.69 1 MET B CA 1
ATOM 755 C C . MET B 1 1 ? 10.5 -5.336 3.711 1 85.69 1 MET B C 1
ATOM 757 O O . MET B 1 1 ? 9.734 -5.742 2.834 1 85.69 1 MET B O 1
ATOM 761 N N . ARG B 1 2 ? 10.742 -6.059 4.914 1 92.5 2 ARG B N 1
ATOM 762 C CA . ARG B 1 2 ? 9.898 -7.168 5.352 1 92.5 2 ARG B CA 1
ATOM 763 C C . ARG B 1 2 ? 9.57 -7.055 6.832 1 92.5 2 ARG B C 1
ATOM 765 O O . ARG B 1 2 ? 10.383 -6.566 7.621 1 92.5 2 ARG B O 1
ATOM 772 N N . ASP B 1 3 ? 8.336 -7.461 7.055 1 92.69 3 ASP B N 1
ATOM 773 C CA . ASP B 1 3 ? 7.992 -7.48 8.469 1 92.69 3 ASP B CA 1
ATOM 774 C C . ASP B 1 3 ? 8.43 -8.789 9.125 1 92.69 3 ASP B C 1
ATOM 776 O O . ASP B 1 3 ? 9.195 -9.555 8.539 1 92.69 3 ASP B O 1
ATOM 780 N N . ASN B 1 4 ? 8.008 -9 10.43 1 93.62 4 ASN B N 1
ATOM 781 C CA . ASN B 1 4 ? 8.43 -10.172 11.188 1 93.62 4 ASN B CA 1
ATOM 782 C C . ASN B 1 4 ? 7.875 -11.453 10.586 1 93.62 4 ASN B C 1
ATOM 784 O O . ASN B 1 4 ? 8.398 -12.539 10.844 1 93.62 4 ASN B O 1
ATOM 788 N N . ASN B 1 5 ? 6.82 -11.344 9.758 1 95.25 5 ASN B N 1
ATOM 789 C CA . ASN B 1 5 ? 6.219 -12.492 9.086 1 95.25 5 ASN B CA 1
ATOM 790 C C . ASN B 1 5 ? 6.746 -12.641 7.66 1 95.25 5 ASN B C 1
ATOM 792 O O . ASN B 1 5 ? 6.168 -13.383 6.855 1 95.25 5 ASN B O 1
ATOM 796 N N . LEU B 1 6 ? 7.75 -11.836 7.344 1 97 6 LEU B N 1
ATOM 797 C CA . LEU B 1 6 ? 8.469 -11.875 6.078 1 97 6 LEU B CA 1
ATOM 798 C C . LEU B 1 6 ? 7.609 -11.336 4.941 1 97 6 LEU B C 1
ATOM 800 O O . LEU B 1 6 ? 7.855 -11.641 3.771 1 97 6 LEU B O 1
ATOM 804 N N . ARG B 1 7 ? 6.59 -10.594 5.293 1 97.06 7 ARG B N 1
ATOM 805 C CA . ARG B 1 7 ? 5.766 -9.945 4.277 1 97.06 7 ARG B CA 1
ATOM 806 C C . ARG B 1 7 ? 6.418 -8.664 3.781 1 97.06 7 ARG B C 1
ATOM 808 O O . ARG B 1 7 ? 7.035 -7.93 4.559 1 97.06 7 ARG B O 1
ATOM 815 N N . THR B 1 8 ? 6.223 -8.492 2.541 1 97.38 8 THR B N 1
ATOM 816 C CA . THR B 1 8 ? 6.641 -7.25 1.897 1 97.38 8 THR B CA 1
ATOM 817 C C . THR B 1 8 ? 5.453 -6.309 1.718 1 97.38 8 THR B C 1
ATOM 819 O O . THR B 1 8 ? 4.301 -6.723 1.858 1 97.38 8 THR B O 1
ATOM 822 N N . PRO B 1 9 ? 5.73 -4.977 1.374 1 96.44 9 PRO B N 1
ATOM 823 C CA . PRO B 1 9 ? 4.621 -4.082 1.042 1 96.44 9 PRO B CA 1
ATOM 824 C C . PRO B 1 9 ? 3.74 -4.621 -0.082 1 96.44 9 PRO B C 1
ATOM 826 O O . PRO B 1 9 ? 2.516 -4.465 -0.044 1 96.44 9 PRO B O 1
ATOM 829 N N . LEU B 1 10 ? 4.34 -5.316 -0.94 1 98.25 10 LEU B N 1
ATOM 830 C CA . LEU B 1 10 ? 3.574 -5.879 -2.049 1 98.25 10 LEU B CA 1
ATOM 831 C C . LEU B 1 10 ? 2.625 -6.969 -1.557 1 98.25 10 LEU B C 1
ATOM 833 O O . LEU B 1 10 ? 1.475 -7.039 -1.996 1 98.25 10 LEU B O 1
ATOM 837 N N . HIS B 1 11 ? 3.047 -7.809 -0.625 1 98.56 11 HIS B N 1
ATOM 838 C CA . HIS B 1 11 ? 2.148 -8.789 -0.018 1 98.56 11 HIS B CA 1
ATOM 839 C C . HIS B 1 11 ? 0.904 -8.117 0.55 1 98.56 11 HIS B C 1
ATOM 841 O O . HIS B 1 11 ? -0.22 -8.531 0.259 1 98.56 11 HIS B O 1
ATOM 847 N N . ILE B 1 12 ? 1.116 -7.094 1.335 1 97.75 12 ILE B N 1
ATOM 848 C CA . ILE B 1 12 ? 0.043 -6.422 2.061 1 97.75 12 ILE B CA 1
ATOM 849 C C . ILE B 1 12 ? -0.896 -5.734 1.072 1 97.75 12 ILE B C 1
ATOM 851 O O . ILE B 1 12 ? -2.117 -5.777 1.235 1 97.75 12 ILE B O 1
ATOM 855 N N . ALA B 1 13 ? -0.291 -5.047 0.107 1 98.25 13 ALA B N 1
ATOM 856 C CA . ALA B 1 13 ? -1.102 -4.379 -0.908 1 98.25 13 ALA B CA 1
ATOM 857 C C . ALA B 1 13 ? -1.981 -5.379 -1.653 1 98.25 13 ALA B C 1
ATOM 859 O O . ALA B 1 13 ? -3.137 -5.082 -1.968 1 98.25 13 ALA B O 1
ATOM 860 N N . CYS B 1 14 ? -1.49 -6.586 -1.888 1 98.19 14 CYS B N 1
ATOM 861 C CA . CYS B 1 14 ? -2.25 -7.621 -2.574 1 98.19 14 CYS B CA 1
ATOM 862 C C . CYS B 1 14 ? -3.35 -8.18 -1.677 1 98.19 14 CYS B C 1
ATOM 864 O O . CYS B 1 14 ? -4.48 -8.375 -2.125 1 98.19 14 CYS B O 1
ATOM 866 N N . TYR B 1 15 ? -2.969 -8.359 -0.453 1 94.5 15 TYR B N 1
ATOM 867 C CA . TYR B 1 15 ? -3.891 -8.852 0.566 1 94.5 15 TYR B CA 1
ATOM 868 C C . TYR B 1 15 ? -5.07 -7.898 0.733 1 94.5 15 TYR B C 1
ATOM 870 O O . TYR B 1 15 ? -6.223 -8.336 0.819 1 94.5 15 TYR B O 1
ATOM 878 N N . ASN B 1 16 ? -4.812 -6.648 0.597 1 94.81 16 ASN B N 1
ATOM 879 C CA . ASN B 1 16 ? -5.812 -5.637 0.927 1 94.81 16 ASN B CA 1
ATOM 880 C C . ASN B 1 16 ? -6.465 -5.062 -0.326 1 94.81 16 ASN B C 1
ATOM 882 O O . ASN B 1 16 ? -7.18 -4.062 -0.257 1 94.81 16 ASN B O 1
ATOM 886 N N . ASN B 1 17 ? -6.191 -5.648 -1.435 1 96.75 17 ASN B N 1
ATOM 887 C CA . ASN B 1 17 ? -6.766 -5.234 -2.711 1 96.75 17 ASN B CA 1
ATOM 888 C C . ASN B 1 17 ? -6.504 -3.758 -2.99 1 96.75 17 ASN B C 1
ATOM 890 O O . ASN B 1 17 ? -7.406 -3.029 -3.4 1 96.75 17 ASN B O 1
ATOM 894 N N . SER B 1 18 ? -5.285 -3.324 -2.672 1 97.38 18 SER B N 1
ATOM 895 C CA . SER B 1 18 ? -4.867 -1.953 -2.943 1 97.38 18 SER B CA 1
ATOM 896 C C . SER B 1 18 ? -4.199 -1.839 -4.312 1 97.38 18 SER B C 1
ATOM 898 O O . SER B 1 18 ? -2.984 -1.651 -4.402 1 97.38 18 SER B O 1
ATOM 900 N N . ILE B 1 19 ? -5.016 -1.701 -5.32 1 97.69 19 ILE B N 1
ATOM 901 C CA . ILE B 1 19 ? -4.57 -1.782 -6.711 1 97.69 19 ILE B CA 1
ATOM 902 C C . ILE B 1 19 ? -3.533 -0.697 -6.984 1 97.69 19 ILE B C 1
ATOM 904 O O . ILE B 1 19 ? -2.475 -0.971 -7.555 1 97.69 19 ILE B O 1
ATOM 908 N N . ASP B 1 20 ? -3.766 0.443 -6.48 1 96.69 20 ASP B N 1
ATOM 909 C CA . ASP B 1 20 ? -2.883 1.567 -6.781 1 96.69 20 ASP B CA 1
ATOM 910 C C . ASP B 1 20 ? -1.534 1.406 -6.082 1 96.69 20 ASP B C 1
ATOM 912 O O . ASP B 1 20 ? -0.494 1.758 -6.641 1 96.69 20 ASP B O 1
ATOM 916 N N . VAL B 1 21 ? -1.596 0.893 -4.926 1 97.56 21 VAL B N 1
ATOM 917 C CA . VAL B 1 21 ? -0.341 0.663 -4.219 1 97.56 21 VAL B CA 1
ATOM 918 C C . VAL B 1 21 ? 0.446 -0.45 -4.906 1 97.56 21 VAL B C 1
ATOM 920 O O . VAL B 1 21 ? 1.667 -0.355 -5.055 1 97.56 21 VAL B O 1
ATOM 923 N N . VAL B 1 22 ? -0.223 -1.459 -5.367 1 98.19 22 VAL B N 1
ATOM 924 C CA . VAL B 1 22 ? 0.424 -2.539 -6.105 1 98.19 22 VAL B CA 1
ATOM 925 C C . VAL B 1 22 ? 1.115 -1.977 -7.344 1 98.19 22 VAL B C 1
ATOM 927 O O . VAL B 1 22 ? 2.311 -2.199 -7.551 1 98.19 22 VAL B O 1
ATOM 930 N N . LYS B 1 23 ? 0.382 -1.22 -8.094 1 97.44 23 LYS B N 1
ATOM 931 C CA . LYS B 1 23 ? 0.927 -0.644 -9.32 1 97.44 23 LYS B CA 1
ATOM 932 C C . LYS B 1 23 ? 2.143 0.23 -9.023 1 97.44 23 LYS B C 1
ATOM 934 O O . LYS B 1 23 ? 3.141 0.179 -9.742 1 97.44 23 LYS B O 1
ATOM 939 N N . PHE B 1 24 ? 2.107 0.924 -8 1 96.81 24 PHE B N 1
ATOM 940 C CA . PHE B 1 24 ? 3.207 1.799 -7.605 1 96.81 24 PHE B CA 1
ATOM 941 C C . PHE B 1 24 ? 4.441 0.985 -7.242 1 96.81 24 PHE B C 1
ATOM 943 O O .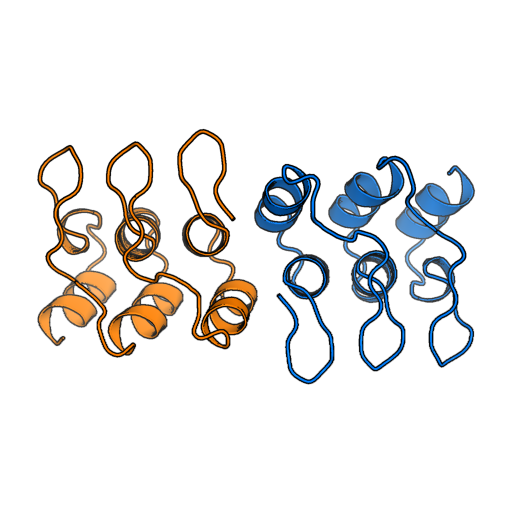 PHE B 1 24 ? 5.543 1.27 -7.723 1 96.81 24 PHE B O 1
ATOM 950 N N . LEU B 1 25 ? 4.277 0.007 -6.438 1 96.56 25 LEU B N 1
ATOM 951 C CA . LEU B 1 25 ? 5.395 -0.812 -5.98 1 96.56 25 LEU B CA 1
ATOM 952 C C . LEU B 1 25 ? 6.074 -1.512 -7.152 1 96.56 25 LEU B C 1
ATOM 954 O O . LEU B 1 25 ? 7.301 -1.646 -7.176 1 96.56 25 LEU B O 1
ATOM 958 N N . LEU B 1 26 ? 5.328 -1.826 -8.102 1 96.81 26 LEU B N 1
ATOM 959 C CA . LEU B 1 26 ? 5.84 -2.592 -9.234 1 96.81 26 LEU B CA 1
ATOM 960 C C . LEU B 1 26 ? 6.637 -1.7 -10.18 1 96.81 26 LEU B C 1
ATOM 962 O O . LEU B 1 26 ? 7.301 -2.195 -11.094 1 96.81 26 LEU B O 1
ATOM 966 N N . THR B 1 27 ? 6.652 -0.403 -9.969 1 94.38 27 THR B N 1
ATOM 967 C CA . THR B 1 27 ? 7.465 0.503 -10.766 1 94.38 27 THR B CA 1
ATOM 968 C C . THR B 1 27 ? 8.93 0.431 -10.344 1 94.38 27 THR B C 1
ATOM 970 O O . THR B 1 27 ? 9.812 0.926 -11.055 1 94.38 27 THR B O 1
ATOM 973 N N . PHE B 1 28 ? 9.156 -0.201 -9.25 1 91.44 28 PHE B N 1
ATOM 974 C CA . PHE B 1 28 ? 10.523 -0.337 -8.758 1 91.44 28 PHE B CA 1
ATOM 975 C C . PHE B 1 28 ? 11.109 -1.685 -9.156 1 91.44 28 PHE B C 1
ATOM 977 O O . PHE B 1 28 ? 10.523 -2.732 -8.883 1 91.44 28 PHE B O 1
ATOM 984 N N . ASN B 1 29 ? 12.273 -1.703 -9.641 1 87.88 29 ASN B N 1
ATOM 985 C CA . ASN B 1 29 ? 12.914 -2.918 -10.141 1 87.88 29 ASN B CA 1
ATOM 986 C C . ASN B 1 29 ? 13.453 -3.773 -9 1 87.88 29 ASN B C 1
ATOM 988 O O . ASN B 1 29 ? 13.727 -4.961 -9.18 1 87.88 29 ASN B O 1
ATOM 992 N N . GLU B 1 30 ? 13.562 -3.207 -7.887 1 90.38 30 GLU B N 1
ATOM 993 C CA . GLU B 1 30 ? 14.188 -3.908 -6.766 1 90.38 30 GLU B CA 1
ATOM 994 C C . GLU B 1 30 ? 13.172 -4.766 -6.02 1 90.38 30 GLU B C 1
ATOM 996 O O . GLU B 1 30 ? 13.539 -5.559 -5.148 1 90.38 30 GLU B O 1
ATOM 1001 N N . ILE B 1 31 ? 11.992 -4.652 -6.402 1 93.88 31 ILE B N 1
ATOM 1002 C CA . ILE B 1 31 ? 10.953 -5.398 -5.699 1 93.88 31 ILE B CA 1
ATOM 1003 C C . ILE B 1 31 ? 11 -6.867 -6.121 1 93.88 31 ILE B C 1
ATOM 1005 O O . ILE B 1 31 ? 11.008 -7.176 -7.312 1 93.88 31 ILE B O 1
ATOM 1009 N N . ASP B 1 32 ? 11.031 -7.758 -5.113 1 96.69 32 ASP B N 1
ATOM 1010 C CA . ASP B 1 32 ? 10.898 -9.188 -5.375 1 96.69 32 ASP B CA 1
ATOM 1011 C C . ASP B 1 32 ? 9.43 -9.594 -5.496 1 96.69 32 ASP B C 1
ATOM 1013 O O . ASP B 1 32 ? 8.75 -9.781 -4.488 1 96.69 32 ASP B O 1
ATOM 1017 N N . ILE B 1 33 ? 8.992 -9.859 -6.684 1 98.19 33 ILE B N 1
ATOM 1018 C CA . ILE B 1 33 ? 7.578 -10.094 -6.961 1 98.19 33 ILE B CA 1
ATOM 1019 C C . ILE B 1 33 ? 7.195 -11.508 -6.547 1 98.19 33 ILE B C 1
ATOM 1021 O O . ILE B 1 33 ? 6.012 -11.836 -6.445 1 98.19 33 ILE B O 1
ATOM 1025 N N . ASN B 1 34 ? 8.188 -12.414 -6.316 1 98.69 34 ASN B N 1
ATOM 1026 C CA . ASN B 1 34 ? 7.926 -13.797 -5.918 1 98.69 34 ASN B CA 1
ATOM 1027 C C . ASN B 1 34 ? 8.289 -14.031 -4.453 1 98.69 34 ASN B C 1
ATOM 1029 O O . ASN B 1 34 ? 8.445 -15.18 -4.027 1 98.69 34 ASN B O 1
ATOM 1033 N N . ALA B 1 35 ? 8.461 -12.922 -3.74 1 98.5 35 ALA B N 1
ATOM 1034 C CA . ALA B 1 35 ? 8.844 -13.062 -2.338 1 98.5 35 ALA B CA 1
ATOM 1035 C C . ALA B 1 35 ? 7.836 -13.914 -1.577 1 98.5 35 ALA B C 1
ATOM 1037 O O . ALA B 1 35 ? 6.625 -13.766 -1.754 1 98.5 35 ALA B O 1
ATOM 1038 N N . GLN B 1 36 ? 8.344 -14.828 -0.736 1 98.75 36 GLN B N 1
ATOM 1039 C CA . GLN B 1 36 ? 7.477 -15.648 0.103 1 98.75 36 GLN B CA 1
ATOM 1040 C C . GLN B 1 36 ? 7.469 -15.148 1.544 1 98.75 36 GLN B C 1
ATOM 1042 O O . GLN B 1 36 ? 8.508 -14.75 2.074 1 98.75 36 GLN B O 1
ATOM 1047 N N . ASP B 1 37 ? 6.25 -15.094 2.076 1 98.25 37 ASP B N 1
ATOM 1048 C CA . ASP B 1 37 ? 6.156 -14.766 3.494 1 98.25 37 ASP B CA 1
ATOM 1049 C C . ASP B 1 37 ? 6.41 -15.992 4.363 1 98.25 37 ASP B C 1
ATOM 1051 O O . ASP B 1 37 ? 6.934 -17 3.885 1 98.25 37 ASP B O 1
ATOM 1055 N N . ILE B 1 38 ? 6.047 -15.906 5.637 1 98.44 38 ILE B N 1
ATOM 1056 C CA . ILE B 1 38 ? 6.387 -16.953 6.59 1 98.44 38 ILE B CA 1
ATOM 1057 C C . ILE B 1 38 ? 5.59 -18.219 6.277 1 98.44 38 ILE B C 1
ATOM 1059 O O . ILE B 1 38 ? 6.008 -19.328 6.617 1 98.44 38 ILE B O 1
ATOM 1063 N N . CYS B 1 39 ? 4.434 -18.078 5.633 1 98.5 39 CYS B N 1
ATOM 1064 C CA . CYS B 1 39 ? 3.588 -19.203 5.258 1 98.5 39 CYS B CA 1
ATOM 1065 C C . CYS B 1 39 ? 3.941 -19.719 3.867 1 98.5 39 CYS B C 1
ATOM 1067 O O . CYS B 1 39 ? 3.309 -20.656 3.363 1 98.5 39 CYS B O 1
ATOM 1069 N N . GLY B 1 40 ? 4.957 -19.047 3.271 1 98.81 40 GLY B N 1
ATOM 1070 C CA . GLY B 1 40 ? 5.359 -19.438 1.929 1 98.81 40 GLY B CA 1
ATOM 1071 C C . GLY B 1 40 ? 4.523 -18.781 0.842 1 98.81 40 GLY B C 1
ATOM 1072 O O . GLY B 1 40 ? 4.695 -19.078 -0.342 1 98.81 40 GLY B O 1
ATOM 1073 N N . ASP B 1 41 ? 3.631 -17.922 1.242 1 98.81 41 ASP B N 1
ATOM 1074 C CA . ASP B 1 41 ? 2.754 -17.281 0.269 1 98.81 41 ASP B CA 1
ATOM 1075 C C . ASP B 1 41 ? 3.469 -16.125 -0.442 1 98.81 41 ASP B C 1
ATOM 1077 O O . ASP B 1 41 ? 4.148 -15.328 0.197 1 98.81 41 ASP B O 1
ATOM 1081 N N . THR B 1 42 ? 3.307 -16.109 -1.723 1 98.88 42 THR B N 1
ATOM 1082 C CA . THR B 1 42 ? 3.742 -14.961 -2.514 1 98.88 42 THR B CA 1
ATOM 1083 C C . THR B 1 42 ? 2.629 -13.93 -2.621 1 98.88 42 THR B C 1
ATOM 1085 O O . THR B 1 42 ? 1.481 -14.195 -2.258 1 98.88 42 THR B O 1
ATOM 1088 N N . PRO B 1 43 ? 2.971 -12.711 -3.156 1 98.81 43 PRO B N 1
ATOM 1089 C CA . PRO B 1 43 ? 1.896 -11.75 -3.412 1 98.81 43 PRO B CA 1
ATOM 1090 C C . PRO B 1 43 ? 0.796 -12.312 -4.309 1 98.81 43 PRO B C 1
ATOM 1092 O O . PRO B 1 43 ? -0.388 -12.062 -4.07 1 98.81 43 PRO B O 1
ATOM 1095 N N . LEU B 1 44 ? 1.146 -13.148 -5.203 1 98.88 44 LEU B N 1
ATOM 1096 C CA . LEU B 1 44 ? 0.151 -13.766 -6.074 1 98.88 44 LEU B CA 1
ATOM 1097 C C . LEU B 1 44 ? -0.722 -14.742 -5.293 1 98.88 44 LEU B C 1
ATOM 1099 O O . LEU B 1 44 ? -1.936 -14.805 -5.5 1 98.88 44 LEU B O 1
ATOM 1103 N N . HIS B 1 45 ? -0.079 -15.547 -4.406 1 98.88 45 HIS B N 1
ATOM 1104 C CA . HIS B 1 45 ? -0.888 -16.391 -3.527 1 98.88 45 HIS B CA 1
ATOM 1105 C C . HIS B 1 45 ? -1.961 -15.57 -2.818 1 98.88 45 HIS B C 1
ATOM 1107 O O . HIS B 1 45 ? -3.127 -15.969 -2.773 1 98.88 45 HIS B O 1
ATOM 1113 N N . LYS B 1 46 ? -1.53 -14.414 -2.24 1 98.69 46 LYS B N 1
ATOM 1114 C CA . LYS B 1 46 ? -2.441 -13.555 -1.485 1 98.69 46 LYS B CA 1
ATOM 1115 C C . LYS B 1 46 ? -3.549 -13.008 -2.381 1 98.69 46 LYS B C 1
ATOM 1117 O O . LYS B 1 46 ? -4.723 -13.039 -2.012 1 98.69 46 LYS B O 1
ATOM 1122 N N . ALA B 1 47 ? -3.166 -12.516 -3.523 1 98.62 47 ALA B N 1
ATOM 1123 C CA . ALA B 1 47 ? -4.141 -11.961 -4.457 1 98.62 47 ALA B CA 1
ATOM 1124 C C . ALA B 1 47 ? -5.18 -13 -4.852 1 98.62 47 ALA B C 1
ATOM 1126 O O . ALA B 1 47 ? -6.375 -12.695 -4.938 1 98.62 47 ALA B O 1
ATOM 1127 N N . CYS B 1 48 ? -4.762 -14.203 -5.043 1 98.69 48 CYS B N 1
ATOM 1128 C CA . CYS B 1 48 ? -5.676 -15.297 -5.367 1 98.69 48 CYS B CA 1
ATOM 1129 C C . CYS B 1 48 ? -6.57 -15.633 -4.18 1 98.69 48 CYS B C 1
ATOM 1131 O O . CYS B 1 48 ? -7.789 -15.734 -4.324 1 98.69 48 CYS B O 1
ATOM 1133 N N . ASN B 1 49 ? -5.957 -15.781 -3.059 1 98.31 49 ASN B N 1
ATOM 1134 C CA . ASN B 1 49 ? -6.672 -16.188 -1.853 1 98.31 49 ASN B CA 1
ATOM 1135 C C . ASN B 1 49 ? -7.801 -15.227 -1.517 1 98.31 49 ASN B C 1
ATOM 1137 O O . ASN B 1 49 ? -8.867 -15.641 -1.056 1 98.31 49 ASN B O 1
ATOM 1141 N N . TYR B 1 50 ? -7.566 -14 -1.779 1 97.69 50 TYR B N 1
ATOM 1142 C CA . TYR B 1 50 ? -8.555 -12.992 -1.41 1 97.69 50 TYR B CA 1
ATOM 1143 C C . TYR B 1 50 ? -9.375 -12.57 -2.621 1 97.69 50 TYR B C 1
ATOM 1145 O O . TYR B 1 50 ? -10.094 -11.57 -2.57 1 97.69 50 TYR B O 1
ATOM 1153 N N . ASN B 1 51 ? -9.203 -13.227 -3.688 1 97.75 51 ASN B N 1
ATOM 1154 C CA . ASN B 1 51 ? -10.008 -13.125 -4.902 1 97.75 51 ASN B CA 1
ATOM 1155 C C . ASN B 1 51 ? -9.953 -11.727 -5.496 1 97.75 51 ASN B C 1
ATOM 1157 O O . ASN B 1 51 ? -10.977 -11.18 -5.914 1 97.75 51 ASN B O 1
ATOM 1161 N N . ASN B 1 52 ? -8.75 -11.117 -5.449 1 97.88 52 ASN B N 1
ATOM 1162 C CA . ASN B 1 52 ? -8.531 -9.828 -6.082 1 97.88 52 ASN B CA 1
ATOM 1163 C C . ASN B 1 52 ? -8.188 -9.969 -7.562 1 97.88 52 ASN B C 1
ATOM 1165 O O . ASN B 1 52 ? -7.02 -9.953 -7.941 1 97.88 52 ASN B O 1
ATOM 1169 N N . GLU B 1 53 ? -9.172 -9.984 -8.328 1 98.06 53 GLU B N 1
ATOM 1170 C CA . GLU B 1 53 ? -9.047 -10.312 -9.742 1 98.06 53 GLU B CA 1
ATOM 1171 C C . GLU B 1 53 ? -8.148 -9.312 -10.461 1 98.06 53 GLU B C 1
ATOM 1173 O O . GLU B 1 53 ? -7.289 -9.695 -11.258 1 98.06 53 GLU B O 1
ATOM 1178 N N . GLU B 1 54 ? -8.352 -8.078 -10.156 1 98.38 54 GLU B N 1
ATOM 1179 C CA . GLU B 1 54 ? -7.578 -7.051 -10.852 1 98.38 54 GLU B CA 1
ATOM 1180 C C . GLU B 1 54 ? -6.094 -7.156 -10.516 1 98.38 54 GLU B C 1
ATOM 1182 O O . GLU B 1 54 ? -5.242 -6.988 -11.391 1 98.38 54 GLU B O 1
ATOM 1187 N N . ILE B 1 55 ? -5.84 -7.41 -9.297 1 98.69 55 ILE B N 1
ATOM 1188 C CA . ILE B 1 55 ? -4.445 -7.539 -8.891 1 98.69 55 ILE B CA 1
ATOM 1189 C C . ILE B 1 55 ? -3.828 -8.781 -9.531 1 98.69 55 ILE B C 1
ATOM 1191 O O . ILE B 1 55 ? -2.686 -8.742 -9.992 1 98.69 55 ILE B O 1
ATOM 1195 N N . VAL B 1 56 ? -4.574 -9.852 -9.594 1 98.69 56 VAL B N 1
ATOM 1196 C CA . VAL B 1 56 ? -4.086 -11.062 -10.258 1 98.69 56 VAL B CA 1
ATOM 1197 C C . VAL B 1 56 ? -3.75 -10.75 -11.711 1 98.69 56 VAL B C 1
ATOM 1199 O O . VAL B 1 56 ? -2.674 -11.109 -12.195 1 98.69 56 VAL B O 1
ATOM 1202 N N . LYS B 1 57 ? -4.59 -10.039 -12.383 1 98.44 57 LYS B N 1
ATOM 1203 C CA . LYS B 1 57 ? -4.367 -9.641 -13.773 1 98.44 57 LYS B CA 1
ATOM 1204 C C . LYS B 1 57 ? -3.064 -8.867 -13.922 1 98.44 57 LYS B C 1
ATOM 1206 O O . LYS B 1 57 ? -2.312 -9.078 -14.875 1 98.44 57 LYS B O 1
ATOM 1211 N N . ILE B 1 58 ? -2.785 -8.031 -13.008 1 98.56 58 ILE B 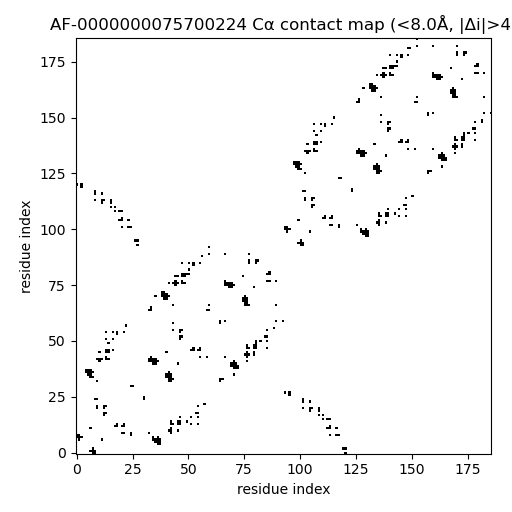N 1
ATOM 1212 C CA . ILE B 1 58 ? -1.584 -7.203 -13.031 1 98.56 58 ILE B CA 1
ATOM 1213 C C . ILE B 1 58 ? -0.35 -8.078 -12.828 1 98.56 58 ILE B C 1
ATOM 1215 O O . ILE B 1 58 ? 0.614 -7.992 -13.594 1 98.56 58 ILE B O 1
ATOM 1219 N N . LEU B 1 59 ? -0.393 -8.922 -11.82 1 98.62 59 LEU B N 1
ATOM 1220 C CA . LEU B 1 59 ? 0.78 -9.688 -11.422 1 98.62 59 LEU B CA 1
ATOM 1221 C C . LEU B 1 59 ? 1.167 -10.695 -12.5 1 98.62 59 LEU B C 1
ATOM 1223 O O . LEU B 1 59 ? 2.35 -10.859 -12.805 1 98.62 59 LEU B O 1
ATOM 1227 N N . ILE B 1 60 ? 0.231 -11.336 -13.148 1 98.31 60 ILE B N 1
ATOM 1228 C CA . ILE B 1 60 ? 0.541 -12.43 -14.062 1 98.31 60 ILE B CA 1
ATOM 1229 C C . ILE B 1 60 ? 1.139 -11.883 -15.352 1 98.31 60 ILE B C 1
ATOM 1231 O O . ILE B 1 60 ? 1.659 -12.641 -16.172 1 98.31 60 ILE B O 1
ATOM 1235 N N . ARG B 1 61 ? 1.121 -10.609 -15.547 1 97.38 61 ARG B N 1
ATOM 1236 C CA . ARG B 1 61 ? 1.696 -9.992 -16.734 1 97.38 61 ARG B CA 1
ATOM 1237 C C . ARG B 1 61 ? 3.158 -9.625 -16.516 1 97.38 61 ARG B C 1
ATOM 1239 O O . ARG B 1 61 ? 3.871 -9.281 -17.453 1 97.38 61 ARG B O 1
ATOM 1246 N N . LEU B 1 62 ? 3.578 -9.727 -15.359 1 97 62 LEU B N 1
ATOM 1247 C CA . LEU B 1 62 ? 4.949 -9.352 -15.031 1 97 62 LEU B CA 1
ATOM 1248 C C . LEU B 1 62 ? 5.934 -10.406 -15.531 1 97 62 LEU B C 1
ATOM 1250 O O . LEU B 1 62 ? 5.664 -11.609 -15.422 1 97 62 LEU B O 1
ATOM 1254 N N . ARG B 1 63 ? 7.004 -9.875 -16.047 1 95.56 63 ARG B N 1
ATOM 1255 C CA . ARG B 1 63 ? 8.078 -10.797 -16.422 1 95.56 63 ARG B CA 1
ATOM 1256 C C . ARG B 1 63 ? 8.688 -11.445 -15.18 1 95.56 63 ARG B C 1
ATOM 1258 O O . ARG B 1 63 ? 9 -10.758 -14.195 1 95.56 63 ARG B O 1
ATOM 1265 N N . GLY B 1 64 ? 8.789 -12.766 -15.18 1 96 64 GLY B N 1
ATOM 1266 C CA . GLY B 1 64 ? 9.469 -13.469 -14.102 1 96 64 GLY B CA 1
ATOM 1267 C C . GLY B 1 64 ? 8.516 -13.961 -13.023 1 96 64 GLY B C 1
ATOM 1268 O O . GLY B 1 64 ? 8.93 -14.656 -12.094 1 96 64 GLY B O 1
ATOM 1269 N N . ILE B 1 65 ? 7.258 -13.633 -13.133 1 98.31 65 ILE B N 1
ATOM 1270 C CA . ILE B 1 65 ? 6.297 -14.109 -12.148 1 98.31 65 ILE B CA 1
ATOM 1271 C C . ILE B 1 65 ? 6.25 -15.633 -12.164 1 98.31 65 ILE B C 1
ATOM 1273 O O . ILE B 1 65 ? 6.273 -16.25 -13.234 1 98.31 65 ILE B O 1
ATOM 1277 N N . ASN B 1 66 ? 6.27 -16.266 -10.992 1 98.38 66 ASN B N 1
ATOM 1278 C CA . ASN B 1 66 ? 6.148 -17.719 -10.867 1 98.38 66 ASN B CA 1
ATOM 1279 C C . ASN B 1 66 ? 4.758 -18.125 -10.391 1 98.38 66 ASN B C 1
ATOM 1281 O O . ASN B 1 66 ? 4.441 -17.984 -9.211 1 98.38 66 ASN B O 1
ATOM 1285 N N . ILE B 1 67 ? 3.984 -18.641 -11.312 1 98.5 67 ILE B N 1
ATOM 1286 C CA . ILE B 1 67 ? 2.596 -18.969 -10.992 1 98.5 67 ILE B CA 1
ATOM 1287 C C . ILE B 1 67 ? 2.506 -20.359 -10.398 1 98.5 67 ILE B C 1
ATOM 1289 O O . ILE B 1 67 ? 1.431 -20.797 -9.984 1 98.5 67 ILE B O 1
ATOM 1293 N N . ASN B 1 68 ? 3.645 -21.062 -10.289 1 98.25 68 ASN B N 1
ATOM 1294 C CA . ASN B 1 68 ? 3.637 -22.453 -9.836 1 98.25 68 ASN B CA 1
ATOM 1295 C C . ASN B 1 68 ? 4.43 -22.625 -8.539 1 98.25 68 ASN B C 1
ATOM 1297 O O . ASN B 1 68 ? 4.695 -23.75 -8.117 1 98.25 68 ASN B O 1
ATOM 1301 N N . ILE B 1 69 ? 4.84 -21.547 -8 1 98.56 69 ILE B N 1
ATOM 1302 C CA . ILE B 1 69 ? 5.582 -21.641 -6.746 1 98.56 69 ILE B CA 1
ATOM 1303 C C . ILE B 1 69 ? 4.68 -22.203 -5.652 1 98.56 69 ILE B C 1
ATOM 1305 O O . ILE B 1 69 ? 3.521 -21.797 -5.523 1 98.56 69 ILE B O 1
ATOM 1309 N N . LYS B 1 70 ? 5.195 -23.141 -4.906 1 98.75 70 LYS B N 1
ATOM 1310 C CA . LYS B 1 70 ? 4.422 -23.766 -3.832 1 98.75 70 LYS B CA 1
ATOM 1311 C C . LYS B 1 70 ? 4.668 -23.062 -2.5 1 98.75 70 LYS B C 1
ATOM 1313 O O . LYS B 1 70 ? 5.805 -22.688 -2.188 1 98.75 70 LYS B O 1
ATOM 1318 N N . ASN B 1 71 ? 3.598 -22.828 -1.762 1 98.69 71 ASN B N 1
ATOM 1319 C CA . ASN B 1 71 ? 3.762 -22.344 -0.394 1 98.69 71 ASN B CA 1
ATOM 1320 C C . ASN B 1 71 ? 4.027 -23.484 0.577 1 98.69 71 ASN B C 1
ATOM 1322 O O . ASN B 1 71 ? 4.332 -24.609 0.155 1 98.69 71 ASN B O 1
ATOM 1326 N N . ASN B 1 72 ? 3.955 -23.266 1.833 1 98.69 72 ASN B N 1
ATOM 1327 C CA . ASN B 1 72 ? 4.328 -24.25 2.832 1 98.69 72 ASN B CA 1
ATOM 1328 C C . ASN B 1 72 ? 3.334 -25.406 2.865 1 98.69 72 ASN B C 1
ATOM 1330 O O . ASN B 1 72 ? 3.633 -26.469 3.414 1 98.69 72 ASN B O 1
ATOM 1334 N N . GLN B 1 73 ? 2.191 -25.156 2.332 1 98.44 73 GLN B N 1
ATOM 1335 C CA . GLN B 1 73 ? 1.181 -26.203 2.268 1 98.44 73 GLN B CA 1
ATOM 1336 C C . GLN B 1 73 ? 1.269 -26.969 0.951 1 98.44 73 GLN B C 1
ATOM 1338 O O . GLN B 1 73 ? 0.427 -27.828 0.668 1 98.44 73 GLN B O 1
ATOM 1343 N N . GLY B 1 74 ? 2.178 -26.594 0.104 1 98.62 74 GLY B N 1
ATOM 1344 C CA . GLY B 1 74 ? 2.334 -27.25 -1.183 1 98.62 74 GLY B CA 1
ATOM 1345 C C . GLY B 1 74 ? 1.38 -26.719 -2.24 1 98.62 74 GLY B C 1
ATOM 1346 O O . GLY B 1 74 ? 1.215 -27.344 -3.293 1 98.62 74 GLY B O 1
ATOM 1347 N N . LYS B 1 75 ? 0.762 -25.594 -1.936 1 98.62 75 LYS B N 1
ATOM 1348 C CA . LYS B 1 75 ? -0.237 -25.062 -2.859 1 98.62 75 LYS B CA 1
ATOM 1349 C C . LYS B 1 75 ? 0.354 -23.953 -3.736 1 98.62 75 LYS B C 1
ATOM 1351 O O . LYS B 1 75 ? 1.06 -23.078 -3.244 1 98.62 75 LYS B O 1
ATOM 1356 N N . ILE B 1 76 ? 0.059 -24.062 -5.004 1 98.69 76 ILE B N 1
ATOM 1357 C CA . ILE B 1 76 ? 0.409 -23 -5.926 1 98.69 76 ILE B CA 1
ATOM 1358 C C . ILE B 1 76 ? -0.684 -21.938 -5.918 1 98.69 76 ILE B C 1
ATOM 1360 O O . ILE B 1 76 ? -1.781 -22.156 -5.402 1 98.69 76 ILE B O 1
ATOM 1364 N N . PRO B 1 77 ? -0.489 -20.75 -6.527 1 98.75 77 PRO B N 1
ATOM 1365 C CA . PRO B 1 77 ? -1.441 -19.641 -6.406 1 98.75 77 PRO B CA 1
ATOM 1366 C C . PRO B 1 77 ? -2.84 -20.016 -6.895 1 98.75 77 PRO B C 1
ATOM 1368 O O . PRO B 1 77 ? -3.832 -19.719 -6.23 1 98.75 77 PRO B O 1
ATOM 1371 N N . ILE B 1 78 ? -2.971 -20.75 -7.926 1 98.56 78 ILE B N 1
ATOM 1372 C CA . ILE B 1 78 ? -4.273 -21.047 -8.508 1 98.56 78 ILE B CA 1
ATOM 1373 C C . ILE B 1 78 ? -5.082 -21.922 -7.555 1 98.56 78 ILE B C 1
ATOM 1375 O O . ILE B 1 78 ? -6.312 -21.859 -7.539 1 98.56 78 ILE B O 1
ATOM 1379 N N . LYS B 1 79 ? -4.375 -22.641 -6.715 1 98.38 79 LYS B N 1
ATOM 1380 C CA . LYS B 1 79 ? -5.047 -23.531 -5.773 1 98.38 79 LYS B CA 1
ATOM 1381 C C . LYS B 1 79 ? -5.562 -22.766 -4.559 1 98.38 79 LYS B C 1
ATOM 1383 O O . LYS B 1 79 ? -6.297 -23.312 -3.738 1 98.38 79 LYS B O 1
ATOM 1388 N N . MET B 1 80 ? -5.219 -21.438 -4.527 1 98.19 80 MET B N 1
ATOM 1389 C CA . MET B 1 80 ? -5.625 -20.625 -3.393 1 98.19 80 MET B CA 1
ATOM 1390 C C . MET B 1 80 ? -6.988 -19.984 -3.639 1 98.19 80 MET B C 1
ATOM 1392 O O . MET B 1 80 ? -7.527 -19.297 -2.768 1 98.19 80 MET B O 1
ATOM 1396 N N . THR B 1 81 ? -7.566 -20.172 -4.734 1 97.94 81 THR B N 1
ATOM 1397 C CA . THR B 1 81 ? -8.82 -19.516 -5.059 1 97.94 81 THR B CA 1
ATOM 1398 C C . THR B 1 81 ? -9.805 -20.484 -5.703 1 97.94 81 THR B C 1
ATOM 1400 O O . THR B 1 81 ? -9.391 -21.438 -6.371 1 97.94 81 THR B O 1
ATOM 1403 N N . SER B 1 82 ? -11.055 -20.234 -5.473 1 96.56 82 SER B N 1
ATOM 1404 C CA . SER B 1 82 ? -12.109 -20.953 -6.18 1 96.56 82 SER B CA 1
ATOM 1405 C C . SER B 1 82 ? -12.805 -20.062 -7.203 1 96.56 82 SER B C 1
ATOM 1407 O O . SER B 1 82 ? -13.781 -20.484 -7.828 1 96.56 82 SER B O 1
ATOM 1409 N N . ASN B 1 83 ? -12.289 -18.859 -7.305 1 97.56 83 ASN B N 1
ATOM 1410 C CA . ASN B 1 83 ? -12.859 -17.906 -8.25 1 97.56 83 ASN B CA 1
ATOM 1411 C C . ASN B 1 83 ? -12.57 -18.312 -9.695 1 97.56 83 ASN B C 1
ATOM 1413 O O . ASN B 1 83 ? -11.406 -18.375 -10.102 1 97.56 83 ASN B O 1
ATOM 1417 N N . GLU B 1 84 ? -13.594 -18.516 -10.391 1 97.31 84 GLU B N 1
ATOM 1418 C CA . GLU B 1 84 ? -13.461 -19.047 -11.742 1 97.31 84 GLU B CA 1
ATOM 1419 C C . GLU B 1 84 ? -12.75 -18.062 -12.664 1 97.31 84 GLU B C 1
ATOM 1421 O O . GLU B 1 84 ? -11.984 -18.453 -13.547 1 97.31 84 GLU B O 1
ATOM 1426 N N . ARG B 1 85 ? -13.078 -16.859 -12.5 1 97.75 85 ARG B N 1
ATOM 1427 C CA . ARG B 1 85 ? -12.438 -15.852 -13.344 1 97.75 85 ARG B CA 1
ATOM 1428 C C . ARG B 1 85 ? -10.93 -15.836 -13.133 1 97.75 85 ARG B C 1
ATOM 1430 O O . ARG B 1 85 ? -10.164 -15.773 -14.094 1 97.75 85 ARG B O 1
ATOM 1437 N N . ILE B 1 86 ? -10.562 -15.945 -11.898 1 98.25 86 ILE B N 1
ATOM 1438 C CA . ILE B 1 86 ? -9.133 -15.969 -11.578 1 98.25 86 ILE B CA 1
ATOM 1439 C C . ILE B 1 86 ? -8.516 -17.266 -12.094 1 98.25 86 ILE B C 1
ATOM 1441 O O . ILE B 1 86 ? -7.406 -17.25 -12.633 1 98.25 86 ILE B O 1
ATOM 1445 N N . HIS B 1 87 ? -9.211 -18.344 -11.969 1 98.06 87 HIS B N 1
ATOM 1446 C CA . HIS B 1 87 ? -8.734 -19.609 -12.508 1 98.06 87 HIS B CA 1
ATOM 1447 C C . HIS B 1 87 ? -8.461 -19.5 -14.008 1 98.06 87 HIS B C 1
ATOM 1449 O O . HIS B 1 87 ? -7.41 -19.922 -14.492 1 98.06 87 HIS B O 1
ATOM 1455 N N . ASN B 1 88 ? -9.352 -18.922 -14.711 1 97.69 88 ASN B N 1
ATOM 1456 C CA . ASN B 1 88 ? -9.219 -18.781 -16.156 1 97.69 88 ASN B CA 1
ATOM 1457 C C . ASN B 1 88 ? -8.016 -17.922 -16.531 1 97.69 88 ASN B C 1
ATOM 1459 O O . ASN B 1 88 ? -7.332 -18.203 -17.516 1 97.69 88 ASN B O 1
ATOM 1463 N N . LEU B 1 89 ? -7.777 -16.891 -15.75 1 97.31 89 LEU B N 1
ATOM 1464 C CA . LEU B 1 89 ? -6.629 -16.016 -15.992 1 97.31 89 LEU B CA 1
ATOM 1465 C C . LEU B 1 89 ? -5.32 -16.781 -15.828 1 97.31 89 LEU B C 1
ATOM 1467 O O . LEU B 1 89 ? -4.398 -16.625 -16.641 1 97.31 89 LEU B O 1
ATOM 1471 N N . LEU B 1 90 ? -5.316 -17.609 -14.836 1 97.44 90 LEU B N 1
ATOM 1472 C CA . LEU B 1 90 ? -4.07 -18.281 -14.484 1 97.44 90 LEU B CA 1
ATOM 1473 C C . LEU B 1 90 ? -3.812 -19.469 -15.414 1 97.44 90 LEU B C 1
ATOM 1475 O O . LEU B 1 90 ? -2.662 -19.781 -15.734 1 97.44 90 LEU B O 1
ATOM 1479 N N . ILE B 1 91 ? -4.82 -20.078 -15.914 1 94.75 91 ILE B N 1
ATOM 1480 C CA . ILE B 1 91 ? -4.68 -21.203 -16.828 1 94.75 91 ILE B CA 1
ATOM 1481 C C . ILE B 1 91 ? -4.219 -20.688 -18.203 1 94.75 91 ILE B C 1
ATOM 1483 O O . ILE B 1 91 ? -3.457 -21.375 -18.891 1 94.75 91 ILE B O 1
ATOM 1487 N N . LYS B 1 92 ? -4.562 -19.484 -18.547 1 90.06 92 LYS B N 1
ATOM 1488 C CA . LYS B 1 92 ? -4.223 -18.906 -19.844 1 90.06 92 LYS B CA 1
ATOM 1489 C C . LYS B 1 92 ? -2.807 -18.344 -19.828 1 90.06 92 LYS B C 1
ATOM 1491 O O . LYS B 1 92 ? -2.252 -18.031 -20.891 1 90.06 92 LYS B O 1
ATOM 1496 N N . LYS B 1 93 ? -2.271 -18.188 -18.609 1 85.88 93 LYS B N 1
ATOM 1497 C CA . LYS B 1 93 ? -0.913 -17.672 -18.516 1 85.88 93 LYS B CA 1
ATOM 1498 C C . LYS B 1 93 ? 0.112 -18.703 -18.969 1 85.88 93 LYS B C 1
ATOM 1500 O O . LYS B 1 93 ? 1.071 -18.375 -19.672 1 85.88 93 LYS B O 1
#

Foldseek 3Di:
DADPQRDDPLLVCLLVLVLVSNVVVVVDPPDDQCGQGNQGDGSLLNNQLNVNQNSNLVSVPDPPRDQCRQGPVGDGSLNNHPDVSSVVSSVVD/DADPQRDDPLLVCLLVLVLVSNVVVVVDPPDDQCGQGNQGDGSLLNNQLNVNQNSNLVSVPDPPRDQCRQGPVGDGSLNNHPDVSSVVSSVVD

Sequence (186 aa):
MRDNNLRTPLHIACYNNSIDVVKFLLTFNEIDINAQDICGDTPLHKACNYNNEEIVKILIRLRGININIKNNQGKIPIKMTSNERIHNLLIKKMRDNNLRTPLHIACYNNSIDVVKFLLTFNEIDINAQDICGDTPLHKACNYNNEEIVKILIRLRGININIKNNQGKIPIKMTSNERIHNLLIKK

Organism: Trichomonas vaginalis (strain ATCC PRA-98 / G3) (NCBI:txid412133)

Nearest PDB structures (foldseek):
  5ybu-assembly1_A  TM=9.458E-01  e=3.164E-05  Homo sapiens
  1wg0-assembly1_A  TM=8.975E-01  e=4.398E-04  Saccharomyces cerevisiae
  5et0-assembly2_C  TM=9.168E-01  e=6.200E-04  Mus musculus
  5et1-assembly2_B  TM=8.655E-01  e=3.499E-04  Mus musculus
  2dzn-assembly2_C  TM=8.961E-01  e=6.565E-04  Saccharomyces cerevisiae

pLDDT: mean 97.01, std 2.67, range [85.62, 98.88]

InterPro domains:
  IPR002110 Ankyrin repeat [PF13637] (2-26)
  IPR002110 Ankyrin repeat [PF13857] (31-79)
  IPR002110 Ankyrin repeat [PS50088] (5-26)
  IPR002110 Ankyrin repeat [PS50088] (39-72)
  IPR002110 Ankyrin repeat [SM00248] (5-35)
  IPR002110 Ankyrin repeat [SM00248] (39-69)
  IPR036770 Ankyrin repeat-containing domain superfamily [G3DSA:1.25.40.20] (1-93)
  IPR036770 Ankyrin repeat-containing domain superfamily [SSF48403] (2-81)

Solvent-accessible surface area (backbone atoms only — not comparable to full-atom values): 10339 Å² total; per-residue (Å²): 121,63,51,99,54,42,39,33,68,57,33,47,18,29,56,65,61,31,58,68,46,39,59,55,56,66,71,41,86,82,59,67,76,69,46,47,24,74,64,31,42,25,27,57,28,33,10,29,52,66,64,27,54,69,51,43,60,55,50,73,68,42,88,85,60,63,72,69,53,55,23,74,83,66,44,28,26,67,73,43,38,87,50,62,70,52,46,53,54,61,72,70,104,120,64,51,98,55,42,38,33,68,57,34,47,20,30,55,65,62,32,59,68,45,38,56,56,55,66,72,43,85,84,58,67,77,68,46,48,25,74,63,31,41,25,27,57,28,33,10,28,53,64,63,28,55,70,54,44,60,56,52,74,68,42,88,84,61,65,71,69,54,54,23,73,84,65,44,28,25,66,74,43,36,87,50,60,70,52,45,54,55,61,72,71,102